Protein AF-A0A661SH54-F1 (afdb_monomer)

Radius of gyration: 28.71 Å; Cα contacts (8 Å, |Δi|>4): 233; chains: 1; bounding box: 52×43×83 Å

pLDDT: mean 82.54, std 15.34, range [27.83, 97.81]

Nearest PDB structures (foldseek):
  1bc5-assembly1_A  TM=8.019E-01  e=5.910E-02  Salmonella enterica subsp. enterica serovar Typhimurium
  4uob-assembly1_A  TM=6.346E-01  e=2.302E-02  Deinococcus radiodurans R1 = ATCC 13939 = DSM 20539
  5xly-assembly1_A  TM=6.340E-01  e=6.494E-02  Pseudomonas aeruginosa PAO1
  8a5g-assembly1_A  TM=5.871E-01  e=9.470E-02  Deinococcus radiodurans R1 = ATCC 13939 = DSM 20539

Solvent-accessible surface area (backbone atoms only — not comparable to full-atom values): 14942 Å² total; per-residue (Å²): 126,54,69,73,57,48,51,52,52,28,49,49,41,28,75,78,68,71,44,87,58,54,76,92,44,49,66,60,52,47,58,44,50,51,57,55,30,62,77,68,73,44,91,42,68,63,59,47,51,57,41,33,74,28,92,60,19,55,74,77,37,35,67,63,52,51,56,56,69,48,82,84,74,87,65,98,74,82,58,68,69,59,51,47,43,39,60,71,60,42,42,60,59,66,49,46,53,31,48,52,38,23,70,71,26,63,77,47,31,51,65,68,31,67,70,44,36,71,73,77,43,57,79,93,48,43,52,64,50,40,23,49,53,28,48,78,12,51,30,84,63,24,62,66,49,14,51,28,52,51,57,38,48,55,51,29,51,74,49,68,26,69,72,40,36,48,52,52,57,71,66,55,70,53,54,70,56,44,26,51,58,41,41,71,35,62,93,31,48,73,70,53,18,46,46,57,43,50,74,69,67,38,78,66,37,39,81,35,45,80,80,43,76,67,52,52,49,54,32,54,76,68,74,49,87,66,96,46,70,66,61,47,30,47,55,51,39,54,51,14,52,76,69,75,39,48,16,33,56,44,41,50,49,51,64,77,40,46,65,62,52,52,53,54,58,75,73,109

Sequence (268 aa):
MSDKIFYRFSTFIHDELGIKMPEAKKTILQARLQKRLRNLEISSFKEYYDYVFSSRGLKDELANMIDVVTTNKTDFFREPDHFDFLVQKILPRIIRRGRTGLISTESNYRRIAYDYVKREVNESERPEHFDRVLRDAKVRMPGKKAGWLVSNLDRIESCGGVTEANRIAFSIRGRTEKIRFMKAFDGIGDKYGRNIWMDIYDKDFYESVAVDERIKKFSKELDVSFSKYDDHEKFYLELAGKANLQGWELDRLMYHFSTEILEAINAC

Structure (mmCIF, N/CA/C/O backbone):
data_AF-A0A661SH54-F1
#
_entry.id   AF-A0A661SH54-F1
#
loop_
_atom_site.group_PDB
_atom_site.id
_atom_site.type_symbol
_atom_site.label_atom_id
_atom_site.label_alt_id
_atom_site.label_comp_id
_atom_site.label_asym_id
_atom_site.label_entity_id
_atom_site.label_seq_id
_atom_site.pdbx_PDB_ins_code
_atom_site.Cartn_x
_atom_site.Cartn_y
_atom_site.Cartn_z
_atom_site.occupancy
_atom_site.B_iso_or_equiv
_atom_site.auth_seq_id
_atom_site.auth_comp_id
_atom_site.auth_asym_id
_atom_site.auth_atom_id
_atom_site.pdbx_PDB_model_num
ATOM 1 N N . MET A 1 1 ? -6.618 15.936 53.088 1.00 86.12 1 MET A N 1
ATOM 2 C CA . MET A 1 1 ? -7.370 14.666 53.196 1.00 86.12 1 MET A CA 1
ATOM 3 C C . MET A 1 1 ? -6.836 13.866 54.380 1.00 86.12 1 MET A C 1
ATOM 5 O O . MET A 1 1 ? -5.623 13.738 54.505 1.00 86.12 1 MET A O 1
ATOM 9 N N . SER A 1 2 ? -7.705 13.368 55.263 1.00 90.69 2 SER A N 1
ATOM 10 C CA . SER A 1 2 ? -7.292 12.520 56.397 1.00 90.69 2 SER A CA 1
ATOM 11 C C . SER A 1 2 ? -6.970 11.089 55.950 1.00 90.69 2 SER A C 1
ATOM 13 O O . SER A 1 2 ? -7.454 10.654 54.905 1.00 90.69 2 SER A O 1
ATOM 15 N N . ASP A 1 3 ? -6.193 10.349 56.747 1.00 89.56 3 ASP A N 1
ATOM 16 C CA . ASP A 1 3 ? -5.816 8.949 56.461 1.00 89.56 3 ASP A CA 1
ATOM 17 C C . ASP A 1 3 ? -7.048 8.055 56.302 1.00 89.56 3 ASP A C 1
ATOM 19 O O . ASP A 1 3 ? -7.147 7.272 55.366 1.00 89.56 3 ASP A O 1
ATOM 23 N N . LYS A 1 4 ? -8.062 8.254 57.153 1.00 91.62 4 LYS A N 1
ATOM 24 C CA . LYS A 1 4 ? -9.325 7.506 57.091 1.00 91.62 4 LYS A CA 1
ATOM 25 C C . LYS A 1 4 ? -10.061 7.692 55.760 1.00 91.62 4 LYS A C 1
ATOM 27 O O . LYS A 1 4 ? -10.618 6.735 55.232 1.00 91.62 4 LYS A O 1
ATOM 32 N N . ILE A 1 5 ? -10.094 8.915 55.228 1.00 92.50 5 ILE A N 1
ATOM 33 C CA . ILE A 1 5 ? -10.745 9.198 53.939 1.00 92.50 5 ILE A CA 1
ATOM 34 C C . ILE A 1 5 ? -9.888 8.689 52.780 1.00 92.50 5 ILE A C 1
ATOM 36 O O . ILE A 1 5 ? -10.426 8.117 51.837 1.00 92.50 5 ILE A O 1
ATOM 40 N N . PHE A 1 6 ? -8.565 8.828 52.880 1.00 92.75 6 PHE A N 1
ATOM 41 C CA . PHE A 1 6 ? -7.642 8.254 51.908 1.00 92.75 6 PHE A CA 1
ATOM 42 C C . PHE A 1 6 ? -7.810 6.736 51.794 1.00 92.75 6 PHE A C 1
ATOM 44 O O . PHE A 1 6 ? -7.976 6.231 50.688 1.00 92.75 6 PHE A O 1
ATOM 51 N N . TYR A 1 7 ? -7.846 6.026 52.922 1.00 93.25 7 TYR A N 1
ATOM 52 C CA . TYR A 1 7 ? -8.022 4.578 52.951 1.00 93.25 7 TYR A CA 1
ATOM 53 C C . TYR A 1 7 ? -9.335 4.145 52.292 1.00 93.25 7 TYR A C 1
ATOM 55 O O . TYR A 1 7 ? -9.351 3.192 51.518 1.00 93.25 7 TYR A O 1
ATOM 63 N N . ARG A 1 8 ? -10.429 4.881 52.527 1.00 93.31 8 ARG A N 1
ATOM 64 C CA . ARG A 1 8 ? -11.721 4.611 51.883 1.00 93.31 8 ARG A CA 1
ATOM 65 C C . ARG A 1 8 ? -11.672 4.787 50.366 1.00 93.31 8 ARG A C 1
ATOM 67 O O . ARG A 1 8 ? -12.117 3.898 49.650 1.00 93.31 8 ARG A O 1
ATOM 74 N N . PHE A 1 9 ? -11.099 5.887 49.873 1.00 92.88 9 PHE A N 1
ATOM 75 C CA . PHE A 1 9 ? -10.905 6.070 48.431 1.00 92.88 9 PHE A CA 1
ATOM 76 C C . PHE A 1 9 ? -9.976 5.007 47.840 1.00 92.88 9 PHE A C 1
ATOM 78 O O . PHE A 1 9 ? -10.275 4.469 46.786 1.00 92.88 9 PHE A O 1
ATOM 85 N N . SER A 1 10 ? -8.869 4.689 48.515 1.00 90.44 10 SER A N 1
ATOM 86 C CA . SER A 1 10 ? -7.901 3.676 48.077 1.00 90.44 10 SER A CA 1
ATOM 87 C C . SER A 1 10 ? -8.536 2.290 47.966 1.00 90.44 10 SER A C 1
ATOM 89 O O . SER A 1 10 ? -8.353 1.625 46.951 1.00 90.44 10 SER A O 1
ATOM 91 N N . THR A 1 11 ? -9.337 1.901 48.962 1.00 90.81 11 THR A N 1
ATOM 92 C CA . THR A 1 11 ? -10.076 0.629 48.975 1.00 90.81 11 THR A CA 1
ATOM 93 C C . THR A 1 11 ? -11.073 0.581 47.826 1.00 90.81 11 THR A C 1
ATOM 95 O O . THR A 1 11 ? -11.017 -0.329 47.015 1.00 90.81 11 THR A O 1
ATOM 98 N N . PHE A 1 12 ? -11.901 1.617 47.670 1.00 90.75 12 PHE A N 1
ATOM 99 C CA . PHE A 1 12 ? -12.854 1.685 46.563 1.00 90.75 12 PHE A CA 1
ATOM 100 C C . PHE A 1 12 ? -12.171 1.623 45.185 1.00 90.75 12 PHE A C 1
ATOM 102 O O . PHE A 1 12 ? -12.571 0.855 44.322 1.00 90.75 12 PHE A O 1
ATOM 109 N N . ILE A 1 13 ? -11.110 2.410 44.978 1.00 87.06 13 ILE A N 1
ATOM 110 C CA . ILE A 1 13 ? -10.346 2.435 43.721 1.00 87.06 13 ILE A CA 1
ATOM 111 C C . ILE A 1 13 ? -9.701 1.073 43.440 1.00 87.06 13 ILE A C 1
ATOM 113 O O . ILE A 1 13 ? -9.590 0.663 42.286 1.00 87.06 13 ILE A O 1
ATOM 117 N N . HIS A 1 14 ? -9.249 0.378 44.480 1.00 84.94 14 HIS A N 1
ATOM 118 C CA . HIS A 1 14 ? -8.711 -0.963 44.343 1.00 84.94 14 HIS A CA 1
ATOM 119 C C . HIS A 1 14 ? -9.801 -1.968 43.962 1.00 84.94 14 HIS A C 1
ATOM 121 O O . HIS A 1 14 ? -9.597 -2.742 43.033 1.00 84.94 14 HIS A O 1
ATOM 127 N N . ASP A 1 15 ? -10.941 -1.935 44.644 1.00 81.00 15 ASP A N 1
ATOM 128 C CA . ASP A 1 15 ? -12.004 -2.924 44.472 1.00 81.00 15 ASP A CA 1
ATOM 129 C C . ASP A 1 15 ? -12.737 -2.752 43.134 1.00 81.00 15 ASP A C 1
ATOM 131 O O . ASP A 1 15 ? -13.023 -3.743 42.469 1.00 81.00 15 ASP A O 1
ATOM 135 N N . GLU A 1 16 ? -12.962 -1.512 42.691 1.00 80.25 16 GLU A N 1
ATOM 136 C CA . GLU A 1 16 ? -13.658 -1.234 41.427 1.00 80.25 16 GLU A CA 1
ATOM 137 C C . GLU A 1 16 ? -12.734 -1.170 40.206 1.00 80.25 16 GLU A C 1
ATOM 139 O O . GLU A 1 16 ? -13.150 -1.516 39.104 1.00 80.25 16 GLU A O 1
ATOM 144 N N . LEU A 1 17 ? -11.489 -0.696 40.358 1.00 77.81 17 LEU A N 1
ATOM 145 C CA . LEU A 1 17 ? -10.588 -0.438 39.218 1.00 77.81 17 LEU A CA 1
ATOM 146 C C . LEU A 1 17 ? -9.316 -1.298 39.230 1.00 77.81 17 LEU A C 1
ATOM 148 O O . LEU A 1 17 ? -8.501 -1.197 38.314 1.00 77.81 17 LEU A O 1
ATOM 152 N N . GLY A 1 18 ? -9.070 -2.088 40.279 1.00 75.81 18 GLY A N 1
ATOM 153 C CA . GLY A 1 18 ? -7.835 -2.867 40.437 1.00 75.81 18 GLY A CA 1
ATOM 154 C C . GLY A 1 18 ? -6.577 -2.021 40.687 1.00 75.81 18 GLY A C 1
ATOM 155 O O . GLY A 1 18 ? -5.454 -2.536 40.663 1.00 75.81 18 GLY A O 1
ATOM 156 N N . ILE A 1 19 ? -6.713 -0.709 40.922 1.00 79.62 19 ILE A N 1
ATOM 157 C CA . ILE A 1 19 ? -5.567 0.204 41.027 1.00 79.62 19 ILE A CA 1
ATOM 158 C C . ILE A 1 19 ? -5.079 0.286 42.476 1.00 79.62 19 ILE A C 1
ATOM 160 O O . ILE A 1 19 ? -5.746 0.817 43.361 1.00 79.62 19 ILE A O 1
ATOM 164 N N . LYS A 1 20 ? -3.831 -0.133 42.715 1.00 81.94 20 LYS A N 1
ATOM 165 C CA . LYS A 1 20 ? -3.181 0.032 44.024 1.00 81.94 20 LYS A CA 1
ATOM 166 C C . LYS A 1 20 ? -2.818 1.498 44.299 1.00 81.94 20 LYS A C 1
ATOM 168 O O . LYS A 1 20 ? -1.968 2.093 43.612 1.00 81.94 20 LYS A O 1
ATOM 173 N N . MET A 1 21 ? -3.400 2.044 45.368 1.00 83.12 21 MET A N 1
ATOM 174 C CA . MET A 1 21 ? -3.133 3.382 45.908 1.00 83.12 21 MET A CA 1
ATOM 175 C C . MET A 1 21 ? -2.430 3.289 47.280 1.00 83.12 21 MET A C 1
ATOM 177 O O . MET A 1 21 ? -3.077 3.451 48.315 1.00 83.12 21 MET A O 1
ATOM 181 N N . PRO A 1 22 ? -1.109 3.009 47.321 1.00 84.75 22 PRO A N 1
ATOM 182 C CA . PRO A 1 22 ? -0.339 3.031 48.567 1.00 84.75 22 PRO A CA 1
ATOM 183 C C . PRO A 1 22 ? -0.237 4.458 49.128 1.00 84.75 22 PRO A C 1
ATOM 185 O O . PRO A 1 22 ? -0.365 5.420 48.373 1.00 84.75 22 PRO A O 1
ATOM 188 N N . GLU A 1 23 ? 0.073 4.609 50.420 1.00 82.31 23 GLU A N 1
ATOM 189 C CA . GLU A 1 23 ? 0.184 5.913 51.113 1.00 82.31 23 GLU A CA 1
ATOM 190 C C . GLU A 1 23 ? 1.072 6.936 50.387 1.00 82.31 23 GLU A C 1
ATOM 192 O O . GLU A 1 23 ? 0.750 8.120 50.326 1.00 82.31 23 GLU A O 1
ATOM 197 N N . ALA A 1 24 ? 2.142 6.487 49.721 1.00 81.62 24 ALA A N 1
ATOM 198 C CA . ALA A 1 24 ? 2.997 7.353 48.904 1.00 81.62 24 ALA A CA 1
ATOM 199 C C . ALA A 1 24 ? 2.236 8.099 47.781 1.00 81.62 24 ALA A C 1
ATOM 201 O O . ALA A 1 24 ? 2.684 9.146 47.315 1.00 81.62 24 ALA A O 1
ATOM 202 N N . LYS A 1 25 ? 1.070 7.593 47.348 1.00 80.31 25 LYS A N 1
ATOM 203 C CA . LYS A 1 25 ? 0.188 8.221 46.351 1.00 80.31 25 LYS A CA 1
ATOM 204 C C . LYS A 1 25 ? -0.923 9.088 46.964 1.00 80.31 25 LYS A C 1
ATOM 206 O O . LYS A 1 25 ? -1.740 9.649 46.231 1.00 80.31 25 LYS A O 1
ATOM 211 N N . LYS A 1 26 ? -0.964 9.263 48.285 1.00 86.50 26 LYS A N 1
ATOM 212 C CA . LYS A 1 26 ? -1.981 10.081 48.959 1.00 86.50 26 LYS A CA 1
ATOM 213 C C . LYS A 1 26 ? -1.984 11.532 48.484 1.00 86.50 26 LYS A C 1
ATOM 215 O O . LYS A 1 26 ? -3.045 12.083 48.192 1.00 86.50 26 LYS A O 1
ATOM 220 N N . THR A 1 27 ? -0.806 12.136 48.339 1.00 83.75 27 THR A N 1
ATOM 221 C CA . THR A 1 27 ? -0.663 13.532 47.898 1.00 83.75 27 THR A CA 1
ATOM 222 C C . THR A 1 27 ? -1.172 13.743 46.469 1.00 83.75 27 THR A C 1
ATOM 224 O O . THR A 1 27 ? -1.874 14.718 46.205 1.00 83.75 27 THR A O 1
ATOM 227 N N . ILE A 1 28 ? -0.883 12.812 45.550 1.00 82.88 28 ILE A N 1
ATOM 228 C CA . ILE A 1 28 ? -1.345 12.906 44.155 1.00 82.88 28 ILE A CA 1
ATOM 229 C C . ILE A 1 28 ? -2.857 12.681 44.040 1.00 82.88 28 ILE A C 1
ATOM 231 O O . ILE A 1 28 ? -3.525 13.419 43.316 1.00 82.88 28 ILE A O 1
ATOM 235 N N . LEU A 1 29 ? -3.414 11.730 44.796 1.00 86.62 29 LEU A N 1
ATOM 236 C CA . LEU A 1 29 ? -4.860 11.521 44.862 1.00 86.62 29 LEU A CA 1
ATOM 237 C C . LEU A 1 29 ? -5.568 12.766 45.413 1.00 86.62 29 LEU A C 1
ATOM 239 O O . LEU A 1 29 ? -6.547 13.233 44.833 1.00 86.62 29 LEU A O 1
ATOM 243 N N . GLN A 1 30 ? -5.024 13.357 46.482 1.00 89.94 30 GLN A N 1
ATOM 244 C CA . GLN A 1 30 ? -5.543 14.595 47.055 1.00 89.94 30 GLN A CA 1
ATOM 245 C C . GLN A 1 30 ? -5.581 15.726 46.021 1.00 89.94 30 GLN A C 1
ATOM 247 O O . GLN A 1 30 ? -6.606 16.388 45.879 1.00 89.94 30 GLN A O 1
ATOM 252 N N . ALA A 1 31 ? -4.485 15.940 45.289 1.00 86.38 31 ALA A N 1
ATOM 253 C CA . ALA A 1 31 ? -4.391 17.001 44.290 1.00 86.38 31 ALA A CA 1
ATOM 254 C C . ALA A 1 31 ? -5.419 16.833 43.156 1.00 86.38 31 ALA A C 1
ATOM 256 O O . ALA A 1 31 ? -6.047 17.810 42.743 1.00 86.38 31 ALA A O 1
ATOM 257 N N . ARG A 1 32 ? -5.628 15.595 42.690 1.00 87.25 32 ARG A N 1
ATOM 258 C CA . ARG A 1 32 ? -6.595 15.257 41.632 1.00 87.25 32 ARG A CA 1
ATOM 259 C C . ARG A 1 32 ? -8.032 15.519 42.068 1.00 87.25 32 ARG A C 1
ATOM 261 O O . ARG A 1 32 ? -8.767 16.231 41.385 1.00 87.25 32 ARG A O 1
ATOM 268 N N . LEU A 1 33 ? -8.403 15.022 43.246 1.00 91.00 33 LEU A N 1
ATOM 269 C CA . LEU A 1 33 ? -9.749 15.203 43.784 1.00 91.00 33 LEU A CA 1
ATOM 270 C C . LEU A 1 33 ? -10.035 16.665 44.146 1.00 91.00 33 LEU A C 1
ATOM 272 O O . LEU A 1 33 ? -11.148 17.134 43.934 1.00 91.00 33 LEU A O 1
ATOM 276 N N . GLN A 1 34 ? -9.037 17.433 44.599 1.00 91.75 34 GLN A N 1
ATOM 277 C CA . GLN A 1 34 ? -9.216 18.848 44.952 1.00 91.75 34 GLN A CA 1
ATOM 278 C C . GLN A 1 34 ? -9.800 19.683 43.797 1.00 91.75 34 GLN A C 1
ATOM 280 O O . GLN A 1 34 ? -10.526 20.647 44.042 1.00 91.75 34 GLN A O 1
ATOM 285 N N . LYS A 1 35 ? -9.506 19.328 42.538 1.00 85.50 35 LYS A N 1
ATOM 286 C CA . LYS A 1 35 ? -10.091 19.999 41.368 1.00 85.50 35 LYS A CA 1
ATOM 287 C C . LYS A 1 35 ? -11.601 19.753 41.270 1.00 85.50 35 LYS A C 1
ATOM 289 O O . LYS A 1 35 ? -12.331 20.686 40.957 1.00 85.50 35 LYS A O 1
ATOM 294 N N . ARG A 1 36 ? -12.064 18.542 41.593 1.00 92.75 36 ARG A N 1
ATOM 295 C CA . ARG A 1 36 ? -13.494 18.194 41.635 1.00 92.75 36 ARG A CA 1
ATOM 296 C C . ARG A 1 36 ? -14.217 18.912 42.768 1.00 92.75 36 ARG A C 1
ATOM 298 O O . ARG A 1 36 ? -15.254 19.514 42.524 1.00 92.75 36 ARG A O 1
ATOM 305 N N . LEU A 1 37 ? -13.613 18.952 43.959 1.00 94.19 37 LEU A N 1
ATOM 306 C CA . LEU A 1 37 ? -14.158 19.683 45.110 1.00 94.19 37 LEU A CA 1
ATOM 307 C C . LEU A 1 37 ? -14.438 21.153 44.771 1.00 94.19 37 LEU A C 1
ATOM 309 O O . LEU A 1 37 ? -15.513 21.650 45.079 1.00 94.19 37 LEU A O 1
ATOM 313 N N . ARG A 1 38 ? -13.506 21.832 44.086 1.00 91.69 38 ARG A N 1
ATOM 314 C CA . ARG A 1 38 ? -13.713 23.224 43.649 1.00 91.69 38 ARG A CA 1
ATOM 315 C C . ARG A 1 38 ? -14.853 23.370 42.644 1.00 91.69 38 ARG A C 1
ATOM 317 O O . ARG A 1 38 ? -15.621 24.311 42.762 1.00 91.69 38 ARG A O 1
ATOM 324 N N . ASN A 1 39 ? -14.962 22.455 41.681 1.00 90.62 39 ASN A N 1
ATOM 325 C CA . ASN A 1 39 ? -16.013 22.506 40.659 1.00 90.62 39 ASN A CA 1
ATOM 326 C C . ASN A 1 39 ? -17.418 22.285 41.236 1.00 90.62 39 ASN A C 1
ATOM 328 O O . ASN A 1 39 ? -18.389 22.758 40.660 1.00 90.62 39 ASN A O 1
ATOM 332 N N . LEU A 1 40 ? -17.516 21.545 42.341 1.00 91.19 40 LEU A N 1
ATOM 333 C CA . LEU A 1 40 ? -18.771 21.240 43.029 1.00 91.19 40 LEU A CA 1
ATOM 334 C C . LEU A 1 40 ? -19.026 22.147 44.239 1.00 91.19 40 LEU A C 1
ATOM 336 O O . LEU A 1 40 ? -19.987 21.919 44.966 1.00 91.19 40 LEU A O 1
ATOM 340 N N . GLU A 1 41 ? -18.140 23.117 44.488 1.00 94.25 41 GLU A N 1
ATOM 341 C CA . GLU A 1 41 ? -18.177 24.002 45.661 1.00 94.25 41 GLU A CA 1
ATOM 342 C C . GLU A 1 41 ? -18.197 23.244 47.008 1.00 94.25 41 GLU A C 1
ATOM 344 O O . GLU A 1 41 ? -18.717 23.719 48.015 1.00 94.25 41 GLU A O 1
ATOM 349 N N . ILE A 1 42 ? -17.583 22.056 47.049 1.00 94.81 42 ILE A N 1
ATOM 350 C CA . ILE A 1 42 ? -17.494 21.209 48.243 1.00 94.81 42 ILE A CA 1
ATOM 351 C C . ILE A 1 42 ? -16.232 21.548 49.039 1.00 94.81 42 ILE A C 1
ATOM 353 O O . ILE A 1 42 ? -15.116 21.578 48.512 1.00 94.81 42 ILE A O 1
ATOM 357 N N . SER A 1 43 ? -16.404 21.749 50.345 1.00 90.12 43 SER A N 1
ATOM 358 C CA . SER A 1 43 ? -15.367 22.308 51.215 1.00 90.12 43 SER A CA 1
ATOM 359 C C . SER A 1 43 ? -14.445 21.263 51.857 1.00 90.12 43 SER A C 1
ATOM 361 O O . SER A 1 43 ? -13.327 21.589 52.265 1.00 90.12 43 SER A O 1
ATOM 363 N N . SER A 1 44 ? -14.857 19.989 51.903 1.00 93.75 44 SER A N 1
ATOM 364 C CA . SER A 1 44 ? -14.062 18.918 52.511 1.00 93.75 44 SER A CA 1
ATOM 365 C C . SER A 1 44 ? -14.042 17.613 51.705 1.00 93.75 44 SER A C 1
ATOM 367 O O . SER A 1 44 ? -15.003 17.215 51.054 1.00 93.75 44 SER A O 1
ATOM 369 N N . PHE A 1 45 ? -12.928 16.875 51.792 1.00 92.75 45 PHE A N 1
ATOM 370 C CA . PHE A 1 45 ? -12.798 15.549 51.162 1.00 92.75 45 PHE A CA 1
ATOM 371 C C . PHE A 1 45 ? -13.775 14.518 51.731 1.00 92.75 45 PHE A C 1
ATOM 373 O O . PHE A 1 45 ? -14.098 13.544 51.057 1.00 92.75 45 PHE A O 1
ATOM 380 N N . LYS A 1 46 ? -14.218 14.718 52.977 1.00 94.25 46 LYS A N 1
ATOM 381 C CA . LYS A 1 46 ? -15.232 13.873 53.597 1.00 94.25 46 LYS A CA 1
ATOM 382 C C . LYS A 1 46 ? -16.597 14.123 52.954 1.00 94.25 46 LYS A C 1
ATOM 384 O O . LYS A 1 46 ? -17.224 13.159 52.540 1.00 94.25 46 LYS A O 1
ATOM 389 N N . GLU A 1 47 ? -17.019 15.382 52.833 1.00 94.06 47 GLU A N 1
ATOM 390 C CA . GLU A 1 47 ? -18.260 15.740 52.125 1.00 94.06 47 GLU A CA 1
ATOM 391 C C . GLU A 1 47 ? -18.243 15.241 50.685 1.00 94.06 47 GLU A C 1
ATOM 393 O O . GLU A 1 47 ? -19.233 14.695 50.214 1.00 94.06 47 GLU A O 1
ATOM 398 N N . TYR A 1 48 ? -17.102 15.364 50.006 1.00 95.62 48 TYR A N 1
ATOM 399 C CA . TYR A 1 48 ? -16.962 14.865 48.645 1.00 95.62 48 TYR A CA 1
ATOM 400 C C . TYR A 1 48 ? -17.107 13.340 48.571 1.00 95.62 48 TYR A C 1
ATOM 402 O O . TYR A 1 48 ? -17.820 12.845 47.707 1.00 95.62 48 TYR A O 1
ATOM 410 N N . TYR A 1 49 ? -16.490 12.593 49.494 1.00 94.44 49 TYR A N 1
ATOM 411 C CA . TYR A 1 49 ? -16.681 11.142 49.585 1.00 94.44 49 TYR A CA 1
ATOM 412 C C . TYR A 1 49 ? -18.160 10.792 49.804 1.00 94.44 49 TYR A C 1
ATOM 414 O O . TYR A 1 49 ? -18.729 10.000 49.059 1.00 94.44 49 TYR A O 1
ATOM 422 N N . ASP A 1 50 ? -18.795 11.414 50.798 1.00 93.56 50 ASP A N 1
ATOM 423 C CA . ASP A 1 50 ? -20.191 11.142 51.145 1.00 93.56 50 ASP A CA 1
ATOM 424 C C . ASP A 1 50 ? -21.139 11.501 49.977 1.00 93.56 50 ASP A C 1
ATOM 426 O O . ASP A 1 50 ? -22.105 10.783 49.719 1.00 93.56 50 ASP A O 1
ATOM 430 N N . TYR A 1 51 ? -20.834 12.562 49.220 1.00 94.44 51 TYR A N 1
ATOM 431 C CA . TYR A 1 51 ? -21.566 12.940 48.012 1.00 94.44 51 TYR A CA 1
ATOM 432 C C . TYR A 1 51 ? -21.394 11.918 46.887 1.00 94.44 51 TYR A C 1
ATOM 434 O O . TYR A 1 51 ? -22.401 11.406 46.402 1.00 94.44 51 TYR A O 1
ATOM 442 N N . VAL A 1 52 ? -20.155 11.593 46.497 1.00 93.38 52 VAL A N 1
ATOM 443 C CA . VAL A 1 52 ? -19.852 10.672 45.384 1.00 93.38 52 VAL A CA 1
ATOM 444 C C . VAL A 1 52 ? -20.509 9.309 45.590 1.00 93.38 52 VAL A C 1
ATOM 446 O O . VAL A 1 52 ? -21.024 8.730 44.639 1.00 93.38 52 VAL A O 1
ATOM 449 N N . PHE A 1 53 ? -20.555 8.826 46.832 1.00 92.00 53 PHE A N 1
ATOM 450 C CA . PHE A 1 53 ? -21.157 7.536 47.178 1.00 92.00 53 PHE A CA 1
ATOM 451 C C . PHE A 1 53 ? -22.625 7.620 47.623 1.00 92.00 53 PHE A C 1
ATOM 453 O O . PHE A 1 53 ? -23.194 6.626 48.072 1.00 92.00 53 PHE A O 1
ATOM 460 N N . SER A 1 54 ? -23.270 8.780 47.481 1.00 93.12 54 SER A N 1
ATOM 461 C CA . SER A 1 54 ? -24.720 8.912 47.642 1.00 93.12 54 SER A CA 1
ATOM 462 C C . SER A 1 54 ? -25.463 8.412 46.399 1.00 93.12 54 SER A C 1
ATOM 464 O O . SER A 1 54 ? -24.917 8.379 45.298 1.00 93.12 54 SER A O 1
ATOM 466 N N . SER A 1 55 ? -26.760 8.115 46.528 1.00 88.75 55 SER A N 1
ATOM 467 C CA . SER A 1 55 ? -27.607 7.690 45.397 1.00 88.75 55 SER A CA 1
ATOM 468 C C . SER A 1 55 ? -27.607 8.670 44.216 1.00 88.75 55 SER A C 1
ATOM 470 O O . SER A 1 55 ? -27.862 8.264 43.083 1.00 88.75 55 SER A O 1
ATOM 472 N N . ARG A 1 56 ? -27.335 9.955 44.480 1.00 88.81 56 ARG A N 1
ATOM 473 C CA . ARG A 1 56 ? -27.201 10.998 43.460 1.00 88.81 56 ARG A CA 1
ATOM 474 C C . ARG A 1 56 ? -25.782 11.057 42.892 1.00 88.81 56 ARG A C 1
ATOM 476 O O . ARG A 1 56 ? -25.621 11.028 41.680 1.00 88.81 56 ARG A O 1
ATOM 483 N N . GLY A 1 57 ? -24.756 11.086 43.743 1.00 89.81 57 GLY A N 1
ATOM 484 C CA . GLY A 1 57 ? -23.363 11.167 43.285 1.00 89.81 57 GLY A CA 1
ATOM 485 C C . GLY A 1 57 ? -22.891 9.934 42.518 1.00 89.81 57 GLY A C 1
ATOM 486 O O . GLY A 1 57 ? -22.088 10.078 41.600 1.00 89.81 57 GLY A O 1
ATOM 487 N N . LEU A 1 58 ? -23.459 8.754 42.796 1.00 87.56 58 LEU A N 1
ATOM 488 C CA . LEU A 1 58 ? -23.191 7.547 42.009 1.00 87.56 58 LEU A CA 1
ATOM 489 C C . LEU A 1 58 ? -23.579 7.719 40.533 1.00 87.56 58 LEU A C 1
ATOM 491 O O . LEU A 1 58 ? -22.931 7.142 39.666 1.00 87.56 58 LEU A O 1
ATOM 495 N N . LYS A 1 59 ? -24.613 8.521 40.245 1.00 83.44 59 LYS A N 1
ATOM 496 C CA . LYS A 1 59 ? -25.057 8.828 38.877 1.00 83.44 59 LYS A CA 1
ATOM 497 C C . LYS A 1 59 ? -24.318 10.026 38.288 1.00 83.44 59 LYS A C 1
ATOM 499 O O . LYS A 1 59 ? -23.918 9.982 37.131 1.00 83.44 59 LYS A O 1
ATOM 504 N N . ASP A 1 60 ? -24.146 11.075 39.088 1.00 88.88 60 ASP A N 1
ATOM 505 C CA . ASP A 1 60 ? -23.744 12.389 38.582 1.00 88.88 60 ASP A CA 1
ATOM 506 C C . ASP A 1 60 ? -22.220 12.620 38.627 1.00 88.88 60 ASP A C 1
ATOM 508 O O . ASP A 1 60 ? -21.693 13.382 37.817 1.00 88.88 60 ASP A O 1
ATOM 512 N N . GLU A 1 61 ? -21.494 11.988 39.560 1.00 92.25 61 GLU A N 1
ATOM 513 C CA . GLU A 1 61 ? -20.094 12.342 39.855 1.00 92.25 61 GLU A CA 1
ATOM 514 C C . GLU A 1 61 ? -19.115 11.166 39.877 1.00 92.25 61 GLU A C 1
ATOM 516 O O . GLU A 1 61 ? -17.919 11.372 39.661 1.00 92.25 61 GLU A O 1
ATOM 521 N N . LEU A 1 62 ? -19.578 9.932 40.085 1.00 88.75 62 LEU A N 1
ATOM 522 C CA . LEU A 1 62 ? -18.693 8.770 40.190 1.00 88.75 62 LEU A CA 1
ATOM 523 C C . LEU A 1 62 ? -17.765 8.620 38.973 1.00 88.75 62 LEU A C 1
ATOM 525 O O . LEU A 1 62 ? -16.561 8.437 39.143 1.00 88.75 62 LEU A O 1
ATOM 529 N N . ALA A 1 63 ? -18.297 8.775 37.759 1.00 82.62 63 ALA A N 1
ATOM 530 C CA . ALA A 1 63 ? -17.510 8.705 36.528 1.00 82.62 63 ALA A CA 1
ATOM 531 C C . ALA A 1 63 ? -16.418 9.789 36.467 1.00 82.62 63 ALA A C 1
ATOM 533 O O . ALA A 1 63 ? -15.276 9.505 36.112 1.00 82.62 63 ALA A O 1
ATOM 534 N N . ASN A 1 64 ? -16.734 11.017 36.890 1.00 85.12 64 ASN A N 1
ATOM 535 C CA . ASN A 1 64 ? -15.768 12.116 36.935 1.00 85.12 64 ASN A CA 1
ATOM 536 C C . ASN A 1 64 ? -14.672 11.873 37.976 1.00 85.12 64 ASN A C 1
ATOM 538 O O . ASN A 1 64 ? -13.521 12.256 37.770 1.00 85.12 64 ASN A O 1
ATOM 542 N N . MET A 1 65 ? -15.032 11.261 39.109 1.00 90.31 65 MET A N 1
ATOM 543 C CA . MET A 1 65 ? -14.083 10.864 40.141 1.00 90.31 65 MET A CA 1
ATOM 544 C C . MET A 1 65 ? -13.127 9.797 39.603 1.00 90.31 65 MET A C 1
ATOM 546 O O . MET A 1 65 ? -11.918 9.966 39.737 1.00 90.31 65 MET A O 1
ATOM 550 N N . ILE A 1 66 ? -13.655 8.762 38.940 1.00 84.00 66 ILE A N 1
ATOM 551 C CA . ILE A 1 66 ? -12.873 7.692 38.304 1.00 84.00 66 ILE A CA 1
ATOM 552 C C . ILE A 1 66 ? -11.883 8.274 37.286 1.00 84.00 66 ILE A C 1
ATOM 554 O O . ILE A 1 66 ? -10.685 8.004 37.384 1.00 84.00 66 ILE A O 1
ATOM 558 N N . ASP A 1 67 ? -12.344 9.143 36.385 1.00 80.25 67 ASP A N 1
ATOM 559 C CA . ASP A 1 67 ? -11.498 9.756 35.355 1.00 80.25 67 ASP A CA 1
ATOM 560 C C . ASP A 1 67 ? -10.293 10.497 35.962 1.00 80.25 67 ASP A C 1
ATOM 562 O O . ASP A 1 67 ? -9.141 10.241 35.604 1.00 80.25 67 ASP A O 1
ATOM 566 N N . VAL A 1 68 ? -10.516 11.336 36.984 1.00 83.81 68 VAL A N 1
ATOM 567 C CA . VAL A 1 68 ? -9.411 12.093 37.597 1.00 83.81 68 VAL A CA 1
ATOM 568 C C . VAL A 1 68 ? -8.456 11.232 38.423 1.00 83.81 68 VAL A C 1
ATOM 570 O O . VAL A 1 68 ? -7.306 11.636 38.616 1.00 83.81 68 VAL A O 1
ATOM 573 N N . VAL A 1 69 ? -8.889 10.079 38.951 1.00 82.94 69 VAL A N 1
ATOM 574 C CA . VAL A 1 69 ? -8.015 9.182 39.731 1.00 82.94 69 VAL A CA 1
ATOM 575 C C . VAL A 1 69 ? -7.253 8.197 38.852 1.00 82.94 69 VAL A C 1
ATOM 577 O O . VAL A 1 69 ? -6.143 7.801 39.227 1.00 82.94 69 VAL A O 1
ATOM 580 N N . THR A 1 70 ? -7.769 7.868 37.667 1.00 71.75 70 THR A N 1
ATOM 581 C CA . THR A 1 70 ? -7.014 7.134 36.651 1.00 71.75 70 THR A CA 1
ATOM 582 C C . THR A 1 70 ? -5.870 7.998 36.125 1.00 71.75 70 THR A C 1
ATOM 584 O O . THR A 1 70 ? -5.999 9.192 35.865 1.00 71.75 70 THR A O 1
ATOM 587 N N . THR A 1 71 ? -4.662 7.437 36.078 1.00 53.72 71 THR A N 1
ATOM 588 C CA . THR A 1 71 ? -3.502 8.182 35.578 1.00 53.72 71 THR A CA 1
ATOM 589 C C . THR A 1 71 ? -3.510 8.119 34.057 1.00 53.72 71 THR A C 1
ATOM 591 O O . THR A 1 71 ? -2.861 7.246 33.493 1.00 53.72 71 THR A O 1
ATOM 594 N N . ASN A 1 72 ? -4.198 9.056 33.402 1.00 41.22 72 ASN A N 1
ATOM 595 C CA . ASN A 1 72 ? -4.038 9.296 31.967 1.00 41.22 72 ASN A CA 1
ATOM 596 C C . ASN A 1 72 ? -2.657 9.926 31.728 1.00 41.22 72 ASN A C 1
ATOM 598 O O . ASN A 1 72 ? -2.505 11.143 31.647 1.00 41.22 72 ASN A O 1
ATOM 602 N N . LYS A 1 73 ? -1.609 9.094 31.705 1.00 31.38 73 LYS A N 1
ATOM 603 C CA . LYS A 1 73 ? -0.274 9.497 31.253 1.00 31.38 73 LYS A CA 1
ATOM 604 C C . LYS A 1 73 ? -0.211 9.273 29.745 1.00 31.38 73 LYS A C 1
ATOM 606 O O . LYS A 1 73 ? 0.351 8.284 29.293 1.00 31.38 73 LYS A O 1
ATOM 611 N N . THR A 1 74 ? -0.781 10.184 28.967 1.00 39.97 74 THR A N 1
ATOM 612 C CA . THR A 1 74 ? -0.433 10.315 27.548 1.00 39.97 74 THR A CA 1
ATOM 613 C C . THR A 1 74 ? 0.832 11.159 27.450 1.00 39.97 74 THR A C 1
ATOM 615 O O . THR A 1 74 ? 0.772 12.346 27.144 1.00 39.97 74 THR A O 1
ATOM 618 N N . ASP A 1 75 ? 1.979 10.553 27.759 1.00 29.39 75 ASP A N 1
ATOM 619 C CA . ASP A 1 75 ? 3.272 11.093 27.342 1.00 29.39 75 ASP A CA 1
ATOM 620 C C . ASP A 1 75 ? 3.724 10.293 26.127 1.00 29.39 75 ASP A C 1
ATOM 622 O O . ASP A 1 75 ? 3.994 9.097 26.227 1.00 29.39 75 ASP A O 1
ATOM 626 N N . PHE A 1 76 ? 3.803 10.967 24.984 1.00 31.88 76 PHE A N 1
ATOM 627 C CA . PHE A 1 76 ? 4.084 10.369 23.680 1.00 31.88 76 PHE A CA 1
ATOM 628 C C . PHE A 1 76 ? 5.503 9.780 23.549 1.00 31.88 76 PHE A C 1
ATOM 630 O O . PHE A 1 76 ? 5.796 9.148 22.543 1.00 31.88 76 PHE A O 1
ATOM 637 N N . PHE A 1 77 ? 6.385 9.943 24.544 1.00 32.69 77 PHE A N 1
ATOM 638 C CA . PHE A 1 77 ? 7.758 9.430 24.510 1.00 32.69 77 PHE A CA 1
ATOM 639 C C . PHE A 1 77 ? 8.288 9.146 25.918 1.00 32.69 77 PHE A C 1
ATOM 641 O O . PHE A 1 77 ? 8.590 10.063 26.683 1.00 32.69 77 PHE A O 1
ATOM 648 N N . ARG A 1 78 ? 8.451 7.867 26.265 1.00 27.83 78 ARG A N 1
ATOM 649 C CA . ARG A 1 78 ? 9.196 7.432 27.453 1.00 27.83 78 ARG A CA 1
ATOM 650 C C . ARG A 1 78 ? 10.397 6.627 26.950 1.00 27.83 78 ARG A C 1
ATOM 652 O O . ARG A 1 78 ? 10.191 5.609 26.307 1.00 27.83 78 ARG A O 1
ATOM 659 N N . GLU A 1 79 ? 11.603 7.136 27.227 1.00 31.25 79 GLU A N 1
ATOM 660 C CA . GLU A 1 79 ? 12.934 6.713 26.724 1.00 31.25 79 GLU A CA 1
ATOM 661 C C . GLU A 1 79 ? 13.310 7.266 25.325 1.00 31.25 79 GLU A C 1
ATOM 663 O O . GLU A 1 79 ? 13.188 6.564 24.318 1.00 31.25 79 GLU A O 1
ATOM 668 N N . PRO A 1 80 ? 13.815 8.521 25.247 1.00 39.09 80 PRO A N 1
ATOM 669 C CA . PRO A 1 80 ? 14.296 9.122 23.998 1.00 39.09 80 PRO A CA 1
ATOM 670 C C . PRO A 1 80 ? 15.370 8.269 23.323 1.00 39.09 80 PRO A C 1
ATOM 672 O O . PRO A 1 80 ? 15.361 8.143 22.108 1.00 39.09 80 PRO A O 1
ATOM 675 N N . ASP A 1 81 ? 16.219 7.592 24.099 1.00 34.59 81 ASP A N 1
ATOM 676 C CA . ASP A 1 81 ? 17.328 6.792 23.569 1.00 34.59 81 ASP A CA 1
ATOM 677 C C . ASP A 1 81 ? 16.856 5.527 22.833 1.00 34.59 81 ASP A C 1
ATOM 679 O O . ASP A 1 81 ? 17.482 5.091 21.865 1.00 34.59 81 ASP A O 1
ATOM 683 N N . HIS A 1 82 ? 15.718 4.948 23.232 1.00 35.00 82 HIS A N 1
ATOM 684 C CA . HIS A 1 82 ? 15.100 3.837 22.509 1.00 35.00 82 HIS A CA 1
ATOM 685 C C . HIS A 1 82 ? 14.341 4.315 21.275 1.00 35.00 82 HIS A C 1
ATOM 687 O O . HIS A 1 82 ? 14.364 3.614 20.263 1.00 35.00 82 HIS A O 1
ATOM 693 N N . PHE A 1 83 ? 13.733 5.506 21.316 1.00 36.81 83 PHE A N 1
ATOM 694 C CA . PHE A 1 83 ? 13.120 6.119 20.138 1.00 36.81 83 PHE A CA 1
ATOM 695 C C . PHE A 1 83 ? 14.177 6.571 19.124 1.00 36.81 83 PHE A C 1
ATOM 697 O O . PHE A 1 83 ? 14.014 6.319 17.938 1.00 36.81 83 PHE A O 1
ATOM 704 N N . ASP A 1 84 ? 15.309 7.113 19.566 1.00 43.09 84 ASP A N 1
ATOM 705 C CA . ASP A 1 84 ? 16.457 7.444 18.723 1.00 43.09 84 ASP A CA 1
ATOM 706 C C . ASP A 1 84 ? 17.141 6.186 18.186 1.00 43.09 84 ASP A C 1
ATOM 708 O O . ASP A 1 84 ? 17.474 6.123 17.005 1.00 43.09 84 ASP A O 1
ATOM 712 N N . PHE A 1 85 ? 17.276 5.117 18.973 1.00 45.12 85 PHE A N 1
ATOM 713 C CA . PHE A 1 85 ? 17.719 3.827 18.439 1.00 45.12 85 PHE A CA 1
ATOM 714 C C . PHE A 1 85 ? 16.721 3.275 17.406 1.00 45.12 85 PHE A C 1
ATOM 716 O O . PHE A 1 85 ? 17.115 2.816 16.326 1.00 45.12 85 PHE A O 1
ATOM 723 N N . LEU A 1 86 ? 15.417 3.372 17.680 1.00 36.97 86 LEU A N 1
ATOM 724 C CA . LEU A 1 86 ? 14.374 2.949 16.756 1.00 36.97 86 LEU A CA 1
ATOM 725 C C . LEU A 1 86 ? 14.354 3.795 15.482 1.00 36.97 86 LEU A C 1
ATOM 727 O O . LEU A 1 86 ? 14.289 3.215 14.413 1.00 36.97 86 LEU A O 1
ATOM 731 N N . VAL A 1 87 ? 14.483 5.118 15.547 1.00 46.28 87 VAL A N 1
ATOM 732 C CA . VAL A 1 87 ? 14.410 6.055 14.410 1.00 46.28 87 VAL A CA 1
ATOM 733 C C . VAL A 1 87 ? 15.726 6.155 13.644 1.00 46.28 87 VAL A C 1
ATOM 735 O O . VAL A 1 87 ? 15.713 6.227 12.418 1.00 46.28 87 VAL A O 1
ATOM 738 N N . GLN A 1 88 ? 16.868 6.112 14.326 1.00 46.97 88 GLN A N 1
ATOM 739 C CA . GLN A 1 88 ? 18.181 6.317 13.710 1.00 46.97 88 GLN A CA 1
ATOM 740 C C . GLN A 1 88 ? 18.876 5.001 13.323 1.00 46.97 88 GLN A C 1
ATOM 742 O O . GLN A 1 88 ? 19.693 4.992 12.400 1.00 46.97 88 GLN A O 1
ATOM 747 N N . LYS A 1 89 ? 18.576 3.868 13.983 1.00 44.78 89 LYS A N 1
ATOM 748 C CA . LYS A 1 89 ? 19.247 2.572 13.721 1.00 44.78 89 LYS A CA 1
ATOM 749 C C . LYS A 1 89 ? 18.313 1.487 13.178 1.00 44.78 89 LYS A C 1
ATOM 751 O O . LYS A 1 89 ? 18.730 0.731 12.294 1.00 44.78 89 LYS A O 1
ATOM 756 N N . ILE A 1 90 ? 17.078 1.383 13.679 1.00 43.41 90 ILE A N 1
ATOM 757 C CA . ILE A 1 90 ? 16.154 0.278 13.356 1.00 43.41 90 ILE A CA 1
ATOM 758 C C . ILE A 1 90 ? 15.209 0.624 12.193 1.00 43.41 90 ILE A C 1
ATOM 760 O O . ILE A 1 90 ? 15.148 -0.138 11.237 1.00 43.41 90 ILE A O 1
ATOM 764 N N . LEU A 1 91 ? 14.526 1.768 12.192 1.00 43.03 91 LEU A N 1
ATOM 765 C CA . LEU A 1 91 ? 13.607 2.236 11.145 1.00 43.03 91 LEU A CA 1
ATOM 766 C C . LEU A 1 91 ? 14.314 2.379 9.792 1.00 43.03 91 LEU A C 1
ATOM 768 O O . LEU A 1 91 ? 13.774 1.870 8.818 1.00 43.03 91 LEU A O 1
ATOM 772 N N . PRO A 1 92 ? 15.553 2.894 9.677 1.00 50.41 92 PRO A N 1
ATOM 773 C CA . PRO A 1 92 ? 16.290 2.880 8.411 1.00 50.41 92 PRO A CA 1
ATOM 774 C C . PRO A 1 92 ? 16.659 1.458 7.954 1.00 50.41 92 PRO A C 1
ATOM 776 O O . PRO A 1 92 ? 16.869 1.214 6.765 1.00 50.41 92 PRO A O 1
ATOM 779 N N . ARG A 1 93 ? 16.729 0.497 8.890 1.00 46.22 93 ARG A N 1
ATOM 780 C CA . ARG A 1 93 ? 16.927 -0.936 8.613 1.00 46.22 93 ARG A CA 1
ATOM 781 C C . ARG A 1 93 ? 15.618 -1.655 8.241 1.00 46.22 93 ARG A C 1
ATOM 783 O O . ARG A 1 93 ? 15.679 -2.551 7.398 1.00 46.22 93 ARG A O 1
ATOM 790 N N . ILE A 1 94 ? 14.483 -1.279 8.841 1.00 40.59 94 ILE A N 1
ATOM 791 C CA . ILE A 1 94 ? 13.150 -1.901 8.697 1.00 40.59 94 ILE A CA 1
ATOM 792 C C . ILE A 1 94 ? 12.357 -1.299 7.529 1.00 40.59 94 ILE A C 1
ATOM 794 O O . ILE A 1 94 ? 11.706 -2.038 6.787 1.00 40.59 94 ILE A O 1
ATOM 798 N N . ILE A 1 95 ? 12.461 0.011 7.292 1.00 45.69 95 ILE A N 1
ATOM 799 C CA . ILE A 1 95 ? 11.990 0.694 6.082 1.00 45.69 95 ILE A CA 1
ATOM 800 C C . ILE A 1 95 ? 12.914 0.235 4.959 1.00 45.69 95 ILE A C 1
ATOM 802 O O . ILE A 1 95 ? 13.912 0.880 4.664 1.00 45.69 95 ILE A O 1
ATOM 806 N N . ARG A 1 96 ? 12.619 -0.964 4.427 1.00 51.56 96 ARG A N 1
ATOM 807 C CA . ARG A 1 96 ? 13.239 -1.668 3.292 1.00 51.56 96 ARG A CA 1
ATOM 808 C C . ARG A 1 96 ? 14.528 -0.995 2.837 1.00 51.56 96 ARG A C 1
ATOM 810 O O . ARG A 1 96 ? 14.436 0.020 2.162 1.00 51.56 96 ARG A O 1
ATOM 817 N N . ARG A 1 97 ? 15.689 -1.621 3.057 1.00 52.19 97 ARG A N 1
ATOM 818 C CA . ARG A 1 97 ? 17.028 -1.170 2.604 1.00 52.19 97 ARG A CA 1
ATOM 819 C C . ARG A 1 97 ? 17.136 -0.638 1.152 1.00 52.19 97 ARG A C 1
ATOM 821 O O . ARG A 1 97 ? 18.149 -0.039 0.838 1.00 52.19 97 ARG A O 1
ATOM 828 N N . GLY A 1 98 ? 16.110 -0.789 0.304 1.00 56.88 98 GLY A N 1
ATOM 829 C CA . GLY A 1 98 ? 15.977 -0.110 -0.990 1.00 56.88 98 GLY A CA 1
ATOM 830 C C . GLY A 1 98 ? 15.070 1.140 -1.065 1.00 56.88 98 GLY A C 1
ATOM 831 O O . GLY A 1 98 ? 15.234 1.890 -2.009 1.00 56.88 98 GLY A O 1
ATOM 832 N N . ARG A 1 99 ? 14.118 1.413 -0.152 1.00 68.00 99 ARG A N 1
ATOM 833 C CA . ARG A 1 99 ? 13.332 2.674 -0.156 1.00 68.00 99 ARG A CA 1
ATOM 834 C C . ARG A 1 99 ? 14.198 3.835 0.323 1.00 68.00 99 ARG A C 1
ATOM 836 O O . ARG A 1 99 ? 14.273 4.836 -0.374 1.00 68.00 99 ARG A O 1
ATOM 843 N N . THR A 1 100 ? 14.888 3.665 1.450 1.00 74.19 100 THR A N 1
ATOM 844 C CA . THR A 1 100 ? 15.788 4.688 2.006 1.00 74.19 100 THR A CA 1
ATOM 845 C C . THR A 1 100 ? 16.922 5.021 1.033 1.00 74.19 100 THR A C 1
ATOM 847 O O . THR A 1 100 ? 17.198 6.188 0.782 1.00 74.19 100 THR A O 1
ATOM 850 N N . GLY A 1 101 ? 17.529 3.996 0.423 1.00 80.19 101 GLY A N 1
ATOM 851 C CA . GLY A 1 101 ? 18.629 4.172 -0.529 1.00 80.19 101 GLY A CA 1
ATOM 852 C C . GLY A 1 101 ? 18.216 4.664 -1.920 1.00 80.19 101 GLY A C 1
ATOM 853 O O . GLY A 1 101 ? 19.062 5.209 -2.619 1.00 80.19 101 GLY A O 1
ATOM 854 N N . LEU A 1 102 ? 16.956 4.474 -2.337 1.00 78.31 102 LEU A N 1
ATOM 855 C CA . LEU A 1 102 ? 16.475 4.865 -3.671 1.00 78.31 102 LEU A CA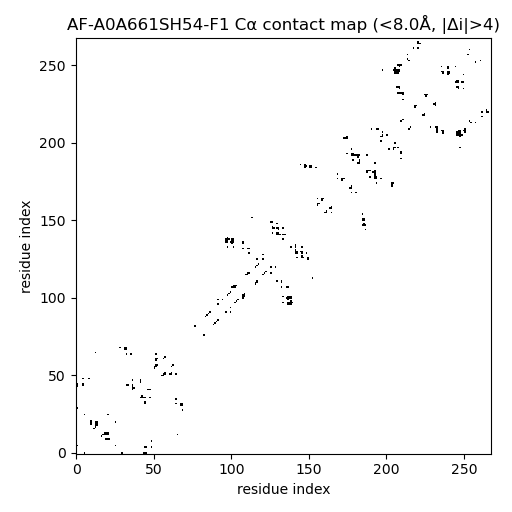 1
ATOM 856 C C . LEU A 1 102 ? 15.554 6.084 -3.617 1.00 78.31 102 LEU A C 1
ATOM 858 O O . LEU A 1 102 ? 15.907 7.123 -4.142 1.00 78.31 102 LEU A O 1
ATOM 862 N N . ILE A 1 103 ? 14.385 5.956 -2.982 1.00 73.38 103 ILE A N 1
ATOM 863 C CA . ILE A 1 103 ? 13.326 6.978 -2.989 1.00 73.38 103 ILE A CA 1
ATOM 864 C C . ILE A 1 103 ? 13.665 8.140 -2.055 1.00 73.38 103 ILE A C 1
ATOM 866 O O . ILE A 1 103 ? 13.426 9.288 -2.393 1.00 73.38 103 ILE A O 1
ATOM 870 N N . SER A 1 104 ? 14.224 7.855 -0.877 1.00 78.62 104 SER A N 1
ATOM 871 C CA . SER A 1 104 ? 14.589 8.897 0.097 1.00 78.62 104 SER A CA 1
ATOM 872 C C . SER A 1 104 ? 15.970 9.508 -0.154 1.00 78.62 104 SER A C 1
ATOM 874 O O . SER A 1 104 ? 16.384 10.397 0.581 1.00 78.62 104 SER A O 1
ATOM 876 N N . THR A 1 105 ? 16.696 9.023 -1.164 1.00 83.81 105 THR A N 1
ATOM 877 C CA . THR A 1 105 ? 17.997 9.560 -1.567 1.00 83.81 105 THR A CA 1
ATOM 878 C C . THR A 1 105 ? 17.821 10.287 -2.893 1.00 83.81 105 THR A C 1
ATOM 880 O O . THR A 1 105 ? 17.799 9.652 -3.944 1.00 83.81 105 THR A O 1
ATOM 883 N N . GLU A 1 106 ? 17.713 11.615 -2.842 1.00 84.62 106 GLU A N 1
ATOM 884 C CA . GLU A 1 106 ? 17.388 12.465 -3.999 1.00 84.62 106 GLU A CA 1
ATOM 885 C C . GLU A 1 106 ? 18.267 12.179 -5.227 1.00 84.62 106 GLU A C 1
ATOM 887 O O . GLU A 1 106 ? 17.773 12.029 -6.343 1.00 84.62 106 GLU A O 1
ATOM 892 N N . SER A 1 107 ? 19.577 12.014 -5.023 1.00 88.06 107 SER A N 1
ATOM 893 C CA . SER A 1 107 ? 20.520 11.724 -6.109 1.00 88.06 107 SER A CA 1
ATOM 894 C C . SER A 1 107 ? 20.240 10.390 -6.808 1.00 88.06 107 SER A C 1
ATOM 896 O O . SER A 1 107 ? 20.377 10.300 -8.026 1.00 88.06 107 SER A O 1
ATOM 898 N N . ASN A 1 108 ? 19.816 9.362 -6.072 1.00 85.94 108 ASN A N 1
ATOM 899 C CA . ASN A 1 108 ? 19.461 8.064 -6.643 1.00 85.94 108 ASN A CA 1
ATOM 900 C C . ASN A 1 108 ? 18.059 8.080 -7.252 1.00 85.94 108 ASN A C 1
ATOM 902 O O . ASN A 1 108 ? 17.867 7.516 -8.328 1.00 85.94 108 ASN A O 1
ATOM 906 N N . TYR A 1 109 ? 17.103 8.752 -6.608 1.00 80.19 109 TYR A N 1
ATOM 907 C CA . TYR A 1 109 ? 15.748 8.901 -7.126 1.00 80.19 109 TYR A CA 1
ATOM 908 C C . TYR A 1 109 ? 15.746 9.615 -8.479 1.00 80.19 109 TYR A C 1
ATOM 910 O O . TYR A 1 109 ? 15.201 9.098 -9.453 1.00 80.19 109 TYR A O 1
ATOM 918 N N . ARG A 1 110 ? 16.445 10.751 -8.582 1.00 84.94 110 ARG A N 1
ATOM 919 C CA . ARG A 1 110 ? 16.556 11.512 -9.829 1.00 84.94 110 ARG A CA 1
ATOM 920 C C . ARG A 1 110 ? 17.102 10.666 -10.977 1.00 84.94 110 ARG A C 1
ATOM 922 O O . ARG A 1 110 ? 16.600 10.772 -12.087 1.00 84.94 110 ARG A O 1
ATOM 929 N N . ARG A 1 111 ? 18.081 9.793 -10.713 1.00 89.06 111 ARG A N 1
ATOM 930 C CA . ARG A 1 111 ? 18.697 8.919 -11.728 1.00 89.06 111 ARG A CA 1
ATOM 931 C C . ARG A 1 111 ? 17.736 7.873 -12.300 1.00 89.06 111 ARG A C 1
ATOM 933 O O . ARG A 1 111 ? 18.020 7.352 -13.371 1.00 89.06 111 ARG A O 1
ATOM 940 N N . ILE A 1 112 ? 16.632 7.561 -11.621 1.00 83.44 112 ILE A N 1
ATOM 941 C CA . ILE A 1 112 ? 15.601 6.634 -12.121 1.00 83.44 112 ILE A CA 1
ATOM 942 C C . ILE A 1 112 ? 14.294 7.327 -12.513 1.00 83.44 112 ILE A C 1
ATOM 944 O O . ILE A 1 112 ? 13.355 6.655 -12.938 1.00 83.44 112 ILE A O 1
ATOM 948 N N . ALA A 1 113 ? 14.207 8.648 -12.342 1.00 82.44 113 ALA A N 1
ATOM 949 C CA . ALA A 1 113 ? 13.027 9.411 -12.706 1.00 82.44 113 ALA A CA 1
ATOM 950 C C . ALA A 1 113 ? 12.834 9.383 -14.226 1.00 82.44 113 ALA A C 1
ATOM 952 O O . ALA A 1 113 ? 13.797 9.515 -14.983 1.00 82.44 113 ALA A O 1
ATOM 953 N N . TYR A 1 114 ? 11.582 9.247 -14.656 1.00 80.31 114 TYR A N 1
ATOM 954 C CA . TYR A 1 114 ? 11.204 9.100 -16.060 1.00 80.31 114 TYR A CA 1
ATOM 955 C C . TYR A 1 114 ? 11.850 10.166 -16.966 1.00 80.31 114 TYR A C 1
ATOM 957 O O . TYR A 1 114 ? 12.571 9.817 -17.899 1.00 80.31 114 TYR A O 1
ATOM 965 N N . ASP A 1 115 ? 11.695 11.453 -16.633 1.00 78.56 115 ASP A N 1
ATOM 966 C CA . ASP A 1 115 ? 12.228 12.554 -17.450 1.00 78.56 115 ASP A CA 1
ATOM 967 C C . ASP A 1 115 ? 13.755 12.544 -17.541 1.00 78.56 115 ASP A C 1
ATOM 969 O O . ASP A 1 115 ? 14.325 12.855 -18.587 1.00 78.56 115 ASP A O 1
ATOM 973 N N . TYR A 1 116 ? 14.428 12.182 -16.444 1.00 84.06 116 TYR A N 1
ATOM 974 C CA . TYR A 1 116 ? 15.883 12.082 -16.416 1.00 84.06 116 TYR A CA 1
ATOM 975 C C . TYR A 1 116 ? 16.354 10.941 -17.311 1.00 84.06 116 TYR A C 1
ATOM 977 O O . TYR A 1 116 ? 17.194 11.154 -18.174 1.00 84.06 116 TYR A O 1
ATOM 985 N N . VAL A 1 117 ? 15.792 9.741 -17.149 1.00 83.00 117 VAL A N 1
ATOM 986 C CA . VAL A 1 117 ? 16.188 8.574 -17.949 1.00 83.00 117 VAL A CA 1
ATOM 987 C C . VAL A 1 117 ? 15.915 8.818 -19.429 1.00 83.00 117 VAL A C 1
ATOM 989 O O . VAL A 1 117 ? 16.752 8.508 -20.268 1.00 83.00 117 VAL A O 1
ATOM 992 N N . LYS A 1 118 ? 14.775 9.426 -19.763 1.00 84.38 118 LYS A N 1
ATOM 993 C CA . LYS A 1 118 ? 14.405 9.710 -21.150 1.00 84.38 118 LYS A CA 1
ATOM 994 C C . LYS A 1 118 ? 15.322 10.737 -21.816 1.00 84.38 118 LYS A C 1
ATOM 996 O O . LYS A 1 118 ? 15.544 10.647 -23.020 1.00 84.38 118 LYS A O 1
ATOM 1001 N N . ARG A 1 119 ? 15.816 11.728 -21.066 1.00 86.31 119 ARG A N 1
ATOM 1002 C CA . ARG A 1 119 ? 16.642 12.818 -21.608 1.00 86.31 119 ARG A CA 1
ATOM 1003 C C . ARG A 1 119 ? 18.139 12.531 -21.555 1.00 86.31 119 ARG A C 1
ATOM 1005 O O . ARG A 1 119 ? 18.852 12.924 -22.466 1.00 86.31 119 ARG A O 1
ATOM 1012 N N . GLU A 1 120 ? 18.600 11.889 -20.488 1.00 93.12 120 GLU A N 1
ATOM 1013 C CA . GLU A 1 120 ? 20.023 11.800 -20.144 1.00 93.12 120 GLU A CA 1
ATOM 1014 C C . GLU A 1 120 ? 20.612 10.397 -20.360 1.00 93.12 120 GLU A C 1
ATOM 1016 O O . GLU A 1 120 ? 21.823 10.231 -20.238 1.00 93.12 120 GLU A O 1
ATOM 1021 N N . VAL A 1 121 ? 19.788 9.373 -20.633 1.00 91.81 121 VAL A N 1
ATOM 1022 C CA . VAL A 1 121 ? 20.240 7.976 -20.756 1.00 91.81 121 VAL A CA 1
ATOM 1023 C C . VAL A 1 121 ? 19.804 7.387 -22.096 1.00 91.81 121 VAL A C 1
ATOM 1025 O O . VAL A 1 121 ? 18.608 7.289 -22.395 1.00 91.81 121 VAL A O 1
ATOM 1028 N N . ASN A 1 122 ? 20.782 6.947 -22.889 1.00 96.12 122 ASN A N 1
ATOM 1029 C CA . ASN A 1 122 ? 20.522 6.287 -24.166 1.00 96.12 122 ASN A CA 1
ATOM 1030 C C . ASN A 1 122 ? 19.739 4.992 -23.954 1.00 96.12 122 ASN A C 1
ATOM 1032 O O . ASN A 1 122 ? 19.990 4.255 -23.002 1.00 9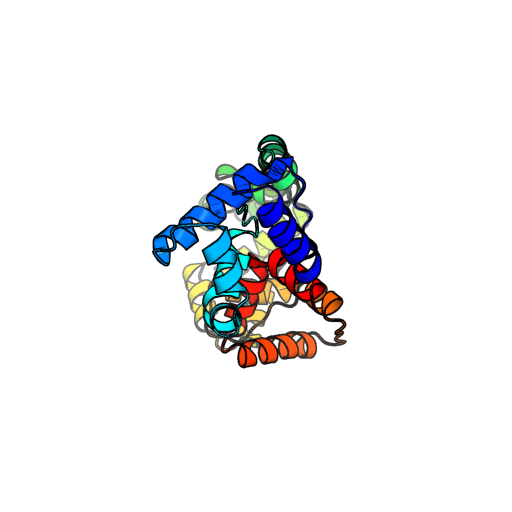6.12 122 ASN A O 1
ATOM 1036 N N . GLU A 1 123 ? 18.821 4.685 -24.869 1.00 93.50 123 GLU A N 1
ATOM 1037 C CA . GLU A 1 123 ? 17.919 3.534 -24.757 1.00 93.50 123 GLU A CA 1
ATOM 1038 C C . GLU A 1 123 ? 18.657 2.205 -24.560 1.00 93.50 123 GLU A C 1
ATOM 1040 O O . GLU A 1 123 ? 18.318 1.446 -23.652 1.00 93.50 123 GLU A O 1
ATOM 1045 N N . SER A 1 124 ? 19.732 1.986 -25.321 1.00 95.94 124 SER A N 1
ATOM 1046 C CA . SER A 1 124 ? 20.570 0.787 -25.229 1.00 95.9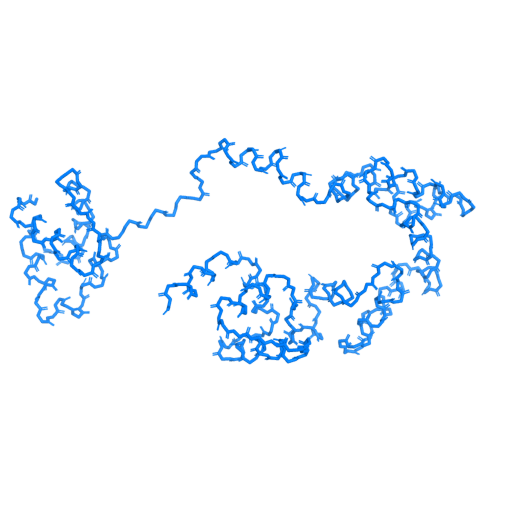4 124 SER A CA 1
ATOM 1047 C C . SER A 1 124 ? 21.330 0.647 -23.907 1.00 95.94 124 SER A C 1
ATOM 1049 O O . SER A 1 124 ? 21.804 -0.440 -23.615 1.00 95.94 124 SER A O 1
ATOM 1051 N N . GLU A 1 125 ? 21.471 1.723 -23.125 1.00 96.69 125 GLU A N 1
ATOM 1052 C CA . GLU A 1 125 ? 22.223 1.750 -21.858 1.00 96.69 125 GLU A CA 1
ATOM 1053 C C . GLU A 1 125 ? 21.303 1.742 -20.623 1.00 96.69 125 GLU A C 1
ATOM 1055 O O . GLU A 1 125 ? 21.772 1.657 -19.482 1.00 96.69 125 GLU A O 1
ATOM 1060 N N . ARG A 1 126 ? 19.980 1.856 -20.817 1.00 92.81 126 ARG A N 1
ATOM 1061 C CA . ARG A 1 126 ? 18.997 1.905 -19.721 1.00 92.81 126 ARG A CA 1
ATOM 1062 C C . ARG A 1 126 ? 19.051 0.674 -18.806 1.00 92.81 126 ARG A C 1
ATOM 1064 O O . ARG A 1 126 ? 18.985 0.883 -17.590 1.00 92.81 126 ARG A O 1
ATOM 1071 N N . PRO A 1 127 ? 19.184 -0.575 -19.303 1.00 95.44 127 PRO A N 1
ATOM 1072 C CA . PRO A 1 127 ? 19.270 -1.747 -18.432 1.00 95.44 127 PRO A CA 1
ATOM 1073 C C . PRO A 1 127 ? 20.452 -1.669 -17.454 1.00 95.44 127 PRO A C 1
ATOM 1075 O O . PRO A 1 127 ? 20.263 -1.813 -16.241 1.00 95.44 127 PRO A O 1
ATOM 1078 N N . GLU A 1 128 ? 21.658 -1.380 -17.952 1.00 97.56 128 GLU A N 1
ATOM 1079 C CA . GLU A 1 128 ? 22.876 -1.263 -17.144 1.00 97.56 128 GLU A CA 1
ATOM 1080 C C . GLU A 1 128 ? 22.825 -0.048 -16.214 1.00 97.56 128 GLU A C 1
ATOM 1082 O O . GLU A 1 128 ? 23.297 -0.107 -15.073 1.00 97.56 128 GLU A O 1
ATOM 1087 N N . HIS A 1 129 ? 22.250 1.067 -16.675 1.00 96.75 129 HIS A N 1
ATOM 1088 C CA . HIS A 1 129 ? 22.037 2.254 -15.851 1.00 96.75 129 HIS A CA 1
ATOM 1089 C C . HIS A 1 129 ? 21.138 1.943 -14.652 1.00 96.75 129 HIS A C 1
ATOM 1091 O O . HIS A 1 129 ? 21.539 2.180 -13.509 1.00 96.75 129 HIS A O 1
ATOM 1097 N N . PHE A 1 130 ? 19.961 1.353 -14.881 1.00 92.88 130 PHE A N 1
ATOM 1098 C CA . PHE A 1 130 ? 19.047 0.993 -13.800 1.00 92.88 130 PHE A CA 1
ATOM 1099 C C . PHE A 1 130 ? 19.657 -0.034 -12.845 1.00 92.88 130 PHE A C 1
ATOM 1101 O O . PHE A 1 130 ? 19.567 0.156 -11.632 1.00 92.88 130 PHE A O 1
ATOM 1108 N N . ASP A 1 131 ? 20.303 -1.094 -13.342 1.00 96.62 131 ASP A N 1
ATOM 1109 C CA . ASP A 1 131 ? 20.932 -2.103 -12.476 1.00 96.62 131 ASP A CA 1
ATOM 1110 C C . ASP A 1 131 ? 21.973 -1.463 -11.545 1.00 96.62 131 ASP A C 1
ATOM 1112 O O . ASP A 1 131 ? 21.956 -1.713 -10.336 1.00 96.62 131 ASP A O 1
ATOM 1116 N N . ARG A 1 132 ? 22.800 -0.553 -12.074 1.00 97.81 132 ARG A N 1
ATOM 1117 C CA . ARG A 1 132 ? 23.793 0.197 -11.297 1.00 97.81 132 ARG A CA 1
ATOM 1118 C C . ARG A 1 132 ? 23.150 1.064 -10.219 1.00 97.81 132 ARG A C 1
ATOM 1120 O O . ARG A 1 132 ? 23.500 0.922 -9.052 1.00 97.81 132 ARG A O 1
ATOM 1127 N N . VAL A 1 133 ? 22.171 1.904 -10.572 1.00 91.50 133 VAL A N 1
ATOM 1128 C CA . VAL A 1 133 ? 21.489 2.779 -9.597 1.00 91.50 133 VAL A CA 1
ATOM 1129 C C . VAL A 1 133 ? 20.807 1.951 -8.504 1.00 91.50 133 VAL A C 1
ATOM 1131 O O . VAL A 1 133 ? 20.868 2.287 -7.322 1.00 91.50 133 VAL A O 1
ATOM 1134 N N . LEU A 1 134 ? 20.179 0.832 -8.873 1.00 89.06 134 LEU A N 1
ATOM 1135 C CA . LEU A 1 134 ? 19.519 -0.058 -7.923 1.00 89.06 134 LEU A CA 1
ATOM 1136 C C . LEU A 1 134 ? 20.520 -0.764 -6.995 1.00 89.06 134 LEU A C 1
ATOM 1138 O O . LEU A 1 134 ? 20.199 -0.979 -5.823 1.00 89.06 134 LEU A O 1
ATOM 1142 N N . ARG A 1 135 ? 21.726 -1.103 -7.471 1.00 93.69 135 ARG A N 1
ATOM 1143 C CA . ARG A 1 135 ? 22.817 -1.619 -6.625 1.00 93.69 135 ARG A CA 1
ATOM 1144 C C . ARG A 1 135 ? 23.358 -0.557 -5.680 1.00 93.69 135 ARG A C 1
ATOM 1146 O O . ARG A 1 135 ? 23.471 -0.850 -4.489 1.00 93.69 135 ARG A O 1
ATOM 1153 N N . ASP A 1 136 ? 23.604 0.656 -6.175 1.00 92.62 136 ASP A N 1
ATOM 1154 C CA . ASP A 1 136 ? 24.028 1.809 -5.365 1.00 92.62 136 ASP A CA 1
ATOM 1155 C C . ASP A 1 136 ? 23.029 2.047 -4.220 1.00 92.62 136 ASP A C 1
ATOM 1157 O O . ASP A 1 136 ? 23.397 2.198 -3.054 1.00 92.62 136 ASP A O 1
ATOM 1161 N N . ALA A 1 137 ? 21.736 1.972 -4.545 1.00 86.81 137 ALA A N 1
ATOM 1162 C CA . ALA A 1 137 ? 20.625 2.105 -3.612 1.00 86.81 137 ALA A CA 1
ATOM 1163 C C . ALA A 1 137 ? 20.347 0.847 -2.762 1.00 86.81 137 ALA A C 1
ATOM 1165 O O . ALA A 1 137 ? 19.383 0.828 -1.992 1.00 86.81 137 ALA A O 1
ATOM 1166 N N . LYS A 1 138 ? 21.154 -0.217 -2.894 1.00 92.38 138 LYS A N 1
ATOM 1167 C CA . LYS A 1 138 ? 21.029 -1.495 -2.164 1.00 92.38 138 LYS A CA 1
ATOM 1168 C C . LYS A 1 138 ? 19.642 -2.138 -2.293 1.00 92.38 138 LYS A C 1
ATOM 1170 O O . LYS A 1 138 ? 19.114 -2.760 -1.363 1.00 92.38 138 LYS A O 1
ATOM 1175 N N . VAL A 1 139 ? 19.030 -2.011 -3.468 1.00 81.94 139 VAL A N 1
ATOM 1176 C CA . VAL A 1 139 ? 17.723 -2.587 -3.778 1.00 81.94 139 VAL A CA 1
ATOM 1177 C C . VAL A 1 139 ? 17.853 -4.093 -3.998 1.00 81.94 139 VAL A C 1
ATOM 1179 O O . VAL A 1 139 ? 18.684 -4.576 -4.758 1.00 81.94 139 VAL A O 1
ATOM 1182 N N . ARG A 1 140 ? 16.969 -4.867 -3.360 1.00 87.94 140 ARG A N 1
ATOM 1183 C CA . ARG A 1 140 ? 16.891 -6.326 -3.543 1.00 87.94 140 ARG A CA 1
ATOM 1184 C C . ARG A 1 140 ? 16.538 -6.690 -4.991 1.00 87.94 140 ARG A C 1
ATOM 1186 O O . ARG A 1 140 ? 15.540 -6.165 -5.490 1.00 87.94 140 ARG A O 1
ATOM 1193 N N . MET A 1 141 ? 17.251 -7.667 -5.564 1.00 86.25 141 MET A N 1
ATOM 1194 C CA . MET A 1 141 ? 17.110 -8.147 -6.953 1.00 86.25 141 MET A CA 1
ATOM 1195 C C . MET A 1 141 ? 17.274 -7.019 -7.991 1.00 86.25 141 MET A C 1
ATOM 1197 O O . MET A 1 141 ? 16.334 -6.767 -8.747 1.00 86.25 141 MET A O 1
ATOM 1201 N N . PRO A 1 142 ? 18.425 -6.321 -8.011 1.00 90.31 142 PRO A N 1
ATOM 1202 C CA . PRO A 1 142 ? 18.618 -5.137 -8.846 1.00 90.31 142 PRO A CA 1
ATOM 1203 C C . PRO A 1 142 ? 18.454 -5.459 -10.336 1.00 90.31 142 PRO A C 1
ATOM 1205 O O . PRO A 1 142 ? 17.596 -4.851 -10.958 1.00 90.31 142 PRO A O 1
ATOM 1208 N N . GLY A 1 143 ? 19.113 -6.497 -10.864 1.00 91.62 143 GLY A N 1
ATOM 1209 C CA . GLY A 1 143 ? 19.018 -6.838 -12.292 1.00 91.62 143 GLY A CA 1
ATOM 1210 C C . GLY A 1 143 ? 17.602 -7.177 -12.764 1.00 91.62 143 GLY A C 1
ATOM 1211 O O . GLY A 1 143 ? 17.145 -6.672 -13.784 1.00 91.62 143 GLY A O 1
ATOM 1212 N N . LYS A 1 144 ? 16.842 -7.951 -11.975 1.00 91.69 144 LYS A N 1
ATOM 1213 C CA . LYS A 1 144 ? 15.436 -8.250 -12.306 1.00 91.69 144 LYS A CA 1
ATOM 1214 C C . LYS A 1 144 ? 14.579 -6.981 -12.329 1.00 91.69 144 LYS A C 1
ATOM 1216 O O . LYS A 1 144 ? 13.746 -6.813 -13.209 1.00 91.69 144 LYS A O 1
ATOM 1221 N N . LYS A 1 145 ? 14.774 -6.094 -11.351 1.00 86.56 145 LYS A N 1
ATOM 1222 C CA . LYS A 1 145 ? 14.024 -4.836 -11.254 1.00 86.56 145 LYS A CA 1
ATOM 1223 C C . LYS A 1 145 ? 14.461 -3.801 -12.278 1.00 86.56 145 LYS A C 1
ATOM 1225 O O . LYS A 1 145 ? 13.629 -3.003 -12.678 1.00 86.56 145 LYS A O 1
ATOM 1230 N N . ALA A 1 146 ? 15.719 -3.821 -12.702 1.00 91.00 146 ALA A N 1
ATOM 1231 C CA . ALA A 1 146 ? 16.189 -3.027 -13.823 1.00 91.00 146 ALA A CA 1
ATOM 1232 C C . ALA A 1 146 ? 15.426 -3.421 -15.091 1.00 91.00 146 ALA A C 1
ATOM 1234 O O . ALA A 1 146 ? 14.842 -2.554 -15.726 1.00 91.00 146 ALA A O 1
ATOM 1235 N N . GLY A 1 147 ? 15.305 -4.727 -15.368 1.00 88.56 147 GLY A N 1
ATOM 1236 C CA . GLY A 1 147 ? 14.470 -5.230 -16.464 1.00 88.56 147 GLY A CA 1
ATOM 1237 C C . GLY A 1 147 ? 13.012 -4.765 -16.373 1.00 88.56 147 GLY A C 1
ATOM 1238 O O . GLY A 1 147 ? 12.467 -4.264 -17.351 1.00 88.56 147 GLY A O 1
ATOM 1239 N N . TRP A 1 148 ? 12.405 -4.834 -15.182 1.00 90.62 148 TRP A N 1
ATOM 1240 C CA . TRP A 1 148 ? 11.053 -4.305 -14.960 1.00 90.62 148 TRP A CA 1
ATOM 1241 C C . TRP A 1 148 ? 10.944 -2.802 -15.231 1.00 90.62 148 TRP A C 1
ATOM 1243 O O . TRP A 1 148 ? 9.972 -2.362 -15.830 1.00 90.62 148 TRP A O 1
ATOM 1253 N N . LEU A 1 149 ? 11.917 -1.998 -14.789 1.00 86.38 149 LEU A N 1
ATOM 1254 C CA . LEU A 1 149 ? 11.911 -0.551 -15.020 1.00 86.38 149 LEU A CA 1
ATOM 1255 C C . LEU A 1 149 ? 12.036 -0.208 -16.507 1.00 86.38 149 LEU A C 1
ATOM 1257 O O . LEU A 1 149 ? 11.351 0.707 -16.950 1.00 86.38 149 LEU A O 1
ATOM 1261 N N . VAL A 1 150 ? 12.843 -0.955 -17.269 1.00 89.50 150 VAL A N 1
ATOM 1262 C CA . VAL A 1 150 ? 12.931 -0.805 -18.731 1.00 89.50 150 VAL A CA 1
ATOM 1263 C C . VAL A 1 150 ? 11.586 -1.132 -19.380 1.00 89.50 150 VAL A C 1
ATOM 1265 O O . VAL A 1 150 ? 11.010 -0.270 -20.031 1.00 89.50 150 VAL A O 1
ATOM 1268 N N . SER A 1 151 ? 11.019 -2.313 -19.112 1.00 88.19 151 SER A N 1
ATOM 1269 C CA . SER A 1 151 ? 9.727 -2.703 -19.700 1.00 88.19 151 SER A CA 1
ATOM 1270 C C . SER A 1 151 ? 8.590 -1.741 -19.328 1.00 88.19 151 SER A C 1
ATOM 1272 O O . SER A 1 151 ? 7.739 -1.409 -20.154 1.00 88.19 151 SER A O 1
ATOM 1274 N N . ASN A 1 152 ? 8.587 -1.245 -18.089 1.00 87.75 152 ASN A N 1
ATOM 1275 C CA . ASN A 1 152 ? 7.608 -0.263 -17.637 1.00 87.75 152 ASN A CA 1
ATOM 1276 C C . ASN A 1 152 ? 7.793 1.099 -18.312 1.00 87.75 152 ASN A C 1
ATOM 1278 O O . ASN A 1 152 ? 6.793 1.756 -18.593 1.00 87.75 152 ASN A O 1
ATOM 1282 N N . LEU A 1 153 ? 9.032 1.519 -18.582 1.00 84.38 153 LEU A N 1
ATOM 1283 C CA . LEU A 1 153 ? 9.308 2.731 -19.348 1.00 84.38 153 LEU A CA 1
ATOM 1284 C C . LEU A 1 153 ? 8.741 2.603 -20.765 1.00 84.38 153 LEU A C 1
ATOM 1286 O O . LEU A 1 153 ? 7.970 3.464 -21.175 1.00 84.38 153 LEU A O 1
ATOM 1290 N N . ASP A 1 154 ? 9.024 1.498 -21.456 1.00 87.44 154 ASP A N 1
ATOM 1291 C CA . ASP A 1 154 ? 8.526 1.243 -22.815 1.00 87.44 154 ASP A CA 1
ATOM 1292 C C . ASP A 1 154 ? 6.994 1.217 -22.861 1.00 87.44 154 ASP A C 1
ATOM 1294 O O . ASP A 1 154 ? 6.363 1.755 -23.771 1.00 87.44 154 ASP A O 1
ATOM 1298 N N . ARG A 1 155 ? 6.363 0.646 -21.830 1.00 86.56 155 ARG A N 1
ATOM 1299 C CA . ARG A 1 155 ? 4.907 0.676 -21.674 1.00 86.56 155 ARG A CA 1
ATOM 1300 C C . ARG A 1 155 ? 4.379 2.102 -21.516 1.00 86.56 155 ARG A C 1
ATOM 1302 O O . ARG A 1 155 ? 3.391 2.440 -22.162 1.00 86.56 155 ARG A O 1
ATOM 1309 N N . ILE A 1 156 ? 5.012 2.933 -20.688 1.00 82.38 156 ILE A N 1
ATOM 1310 C CA . ILE A 1 156 ? 4.625 4.344 -20.530 1.00 82.38 156 ILE A CA 1
ATOM 1311 C C . ILE A 1 156 ? 4.775 5.087 -21.863 1.00 82.38 156 ILE A C 1
ATOM 1313 O O . ILE A 1 156 ? 3.866 5.822 -22.245 1.00 82.38 156 ILE A O 1
ATOM 1317 N N . GLU A 1 157 ? 5.862 4.855 -22.603 1.00 86.19 157 GLU A N 1
ATOM 1318 C CA . GLU A 1 157 ? 6.051 5.423 -23.944 1.00 86.19 157 GLU A CA 1
ATOM 1319 C C . GLU A 1 157 ? 4.949 4.973 -24.907 1.00 86.19 157 GLU A C 1
ATOM 1321 O O . GLU A 1 157 ? 4.378 5.799 -25.614 1.00 86.19 157 GLU A O 1
ATOM 1326 N N . SER A 1 158 ? 4.579 3.688 -24.890 1.00 89.38 158 SER A N 1
ATOM 1327 C CA . SER A 1 158 ? 3.500 3.156 -25.735 1.00 89.38 158 SER A CA 1
ATOM 1328 C C . SER A 1 158 ? 2.133 3.774 -25.428 1.00 89.38 158 SER A C 1
ATOM 1330 O O . SER A 1 158 ? 1.268 3.831 -26.300 1.00 89.38 158 SER A O 1
ATOM 1332 N N . CYS A 1 159 ? 1.941 4.275 -24.204 1.00 80.62 159 CYS A N 1
ATOM 1333 C CA . CYS A 1 159 ? 0.765 5.051 -23.834 1.00 80.62 159 CYS A CA 1
ATOM 1334 C C . CYS A 1 159 ? 0.818 6.500 -24.333 1.00 80.62 159 CYS A C 1
ATOM 1336 O O . CYS A 1 159 ? -0.193 7.169 -24.223 1.00 80.62 159 CYS A O 1
ATOM 1338 N N . GLY A 1 160 ? 1.940 7.005 -24.852 1.00 82.81 160 GLY A N 1
ATOM 1339 C CA . GLY A 1 160 ? 2.133 8.423 -25.184 1.00 82.81 160 GLY A CA 1
ATOM 1340 C C . GLY A 1 160 ? 2.830 9.233 -24.083 1.00 82.81 160 GLY A C 1
ATOM 1341 O O . GLY A 1 160 ? 2.725 10.459 -24.058 1.00 82.81 160 GLY A O 1
ATOM 1342 N N . GLY A 1 161 ? 3.529 8.563 -23.162 1.00 79.38 161 GLY A N 1
ATOM 1343 C CA . GLY A 1 161 ? 4.264 9.171 -22.052 1.00 79.38 161 GLY A CA 1
ATOM 1344 C C . GLY A 1 161 ? 3.469 9.238 -20.744 1.00 79.38 161 GLY A C 1
ATOM 1345 O O . GLY A 1 161 ? 2.304 8.846 -20.670 1.00 79.38 161 GLY A O 1
ATOM 1346 N N . VAL A 1 162 ? 4.104 9.744 -19.677 1.00 78.62 162 VAL A N 1
ATOM 1347 C CA . VAL A 1 162 ? 3.539 9.736 -18.306 1.00 78.62 162 VAL A CA 1
ATOM 1348 C C . VAL A 1 162 ? 2.182 10.435 -18.219 1.00 78.62 162 VAL A C 1
ATOM 1350 O O . VAL A 1 162 ? 1.264 9.919 -17.581 1.00 78.62 162 VAL A O 1
ATOM 1353 N N . THR A 1 163 ? 2.033 11.596 -18.861 1.00 78.62 163 THR A N 1
ATOM 1354 C CA . THR A 1 163 ? 0.782 12.369 -18.836 1.00 78.62 163 THR A CA 1
ATOM 1355 C C . THR A 1 163 ? -0.381 11.568 -19.412 1.00 78.62 163 THR A C 1
ATOM 1357 O O . THR A 1 163 ? -1.453 11.512 -18.810 1.00 78.62 163 THR A O 1
ATOM 1360 N N . GLU A 1 164 ? -0.161 10.908 -20.547 1.00 81.94 164 GLU A N 1
ATOM 1361 C CA . GLU A 1 164 ? -1.205 10.146 -21.222 1.00 81.94 164 GLU A CA 1
ATOM 1362 C C . GLU A 1 164 ? -1.472 8.805 -20.529 1.00 81.94 164 GLU A C 1
ATOM 1364 O O . GLU A 1 164 ? -2.630 8.432 -20.341 1.00 81.94 164 GLU A O 1
ATOM 1369 N N . ALA A 1 165 ? -0.432 8.134 -20.024 1.00 77.62 165 ALA A N 1
ATOM 1370 C CA . ALA A 1 165 ? -0.581 6.952 -19.178 1.00 77.62 165 ALA A CA 1
ATOM 1371 C C . ALA A 1 165 ? -1.453 7.245 -17.943 1.00 77.62 165 ALA A C 1
ATOM 1373 O O . ALA A 1 165 ? -2.361 6.472 -17.631 1.00 77.62 165 ALA A O 1
ATOM 1374 N N . ASN A 1 166 ? -1.238 8.390 -17.282 1.00 77.44 166 ASN A N 1
ATOM 1375 C CA . ASN A 1 166 ? -2.081 8.842 -16.176 1.00 77.44 166 ASN A CA 1
ATOM 1376 C C . ASN A 1 166 ? -3.516 9.126 -16.638 1.00 77.44 166 ASN A C 1
ATOM 1378 O O . ASN A 1 166 ? -4.463 8.682 -15.988 1.00 77.44 166 ASN A O 1
ATOM 1382 N N . ARG A 1 167 ? -3.703 9.824 -17.768 1.00 79.25 167 ARG A N 1
ATOM 1383 C CA . ARG A 1 167 ? -5.038 10.109 -18.323 1.00 79.25 167 ARG A CA 1
ATOM 1384 C C . ARG A 1 167 ? -5.823 8.821 -18.577 1.00 79.25 167 ARG A C 1
ATOM 1386 O O . ARG A 1 167 ? -6.983 8.728 -18.175 1.00 79.25 167 ARG A O 1
ATOM 1393 N N . ILE A 1 168 ? -5.184 7.825 -19.192 1.00 84.31 168 ILE A N 1
ATOM 1394 C CA . ILE A 1 168 ? -5.759 6.494 -19.412 1.00 84.31 168 ILE A CA 1
ATOM 1395 C C . ILE A 1 168 ? -6.125 5.869 -18.065 1.00 84.31 168 ILE A C 1
ATOM 1397 O O . ILE A 1 168 ? -7.288 5.522 -17.866 1.00 84.31 168 ILE A O 1
ATOM 1401 N N . ALA A 1 169 ? -5.182 5.797 -17.123 1.00 80.31 169 ALA A N 1
ATOM 1402 C CA . ALA A 1 169 ? -5.388 5.175 -15.817 1.00 80.31 169 ALA A CA 1
ATOM 1403 C C . ALA A 1 169 ? -6.599 5.769 -15.067 1.00 80.31 169 ALA A C 1
ATOM 1405 O O . ALA A 1 169 ? -7.458 5.028 -14.589 1.00 80.31 169 ALA A O 1
ATOM 1406 N N . PHE A 1 170 ? -6.714 7.101 -15.016 1.00 83.19 170 PHE A N 1
ATOM 1407 C CA . PHE A 1 170 ? -7.819 7.794 -14.341 1.00 83.19 170 PHE A CA 1
ATOM 1408 C C . PHE A 1 170 ? -9.152 7.743 -15.103 1.00 83.19 170 PHE A C 1
ATOM 1410 O O . PHE A 1 170 ? -10.209 7.959 -14.503 1.00 83.19 170 PHE A O 1
ATOM 1417 N N . SER A 1 171 ? -9.131 7.450 -16.408 1.00 89.69 171 SER A N 1
ATOM 1418 C CA . SER A 1 171 ? -10.350 7.273 -17.209 1.00 89.69 171 SER A CA 1
ATOM 1419 C C . SER A 1 171 ? -11.036 5.921 -16.979 1.00 89.69 171 SER A C 1
ATOM 1421 O O . SER A 1 171 ? -12.249 5.809 -17.172 1.00 89.69 171 SER A O 1
ATOM 1423 N N . ILE A 1 172 ? -10.282 4.912 -16.530 1.00 92.81 172 ILE A N 1
ATOM 1424 C CA . ILE A 1 172 ? -10.800 3.574 -16.235 1.00 92.81 172 ILE A CA 1
ATOM 1425 C C . ILE A 1 172 ? -11.809 3.661 -15.087 1.00 92.81 172 ILE A C 1
ATOM 1427 O O . ILE A 1 172 ? -11.653 4.447 -14.150 1.00 92.81 172 ILE A O 1
ATOM 1431 N N . ARG A 1 173 ? -12.865 2.849 -15.160 1.00 93.88 173 ARG A N 1
ATOM 1432 C CA . ARG A 1 173 ? -13.894 2.744 -14.123 1.00 93.88 173 ARG A CA 1
ATOM 1433 C C . ARG A 1 173 ? -13.880 1.363 -13.490 1.00 93.88 173 ARG A C 1
ATOM 1435 O O . ARG A 1 173 ? -13.780 0.358 -14.189 1.00 93.88 173 ARG A O 1
ATOM 1442 N N . GLY A 1 174 ? -14.051 1.338 -12.174 1.00 93.19 174 GLY A N 1
ATOM 1443 C CA . GLY A 1 174 ? -14.209 0.121 -11.390 1.00 93.19 174 GLY A CA 1
ATOM 1444 C C . GLY A 1 174 ? -12.885 -0.490 -10.929 1.00 93.19 174 GLY A C 1
ATOM 1445 O O . GLY A 1 174 ? -11.874 -0.475 -11.635 1.00 93.19 174 GLY A O 1
ATOM 1446 N N . ARG A 1 175 ? -12.915 -1.077 -9.725 1.00 93.44 175 ARG A N 1
ATOM 1447 C CA . ARG A 1 175 ? -11.744 -1.653 -9.037 1.00 93.44 175 ARG A CA 1
ATOM 1448 C C . ARG A 1 175 ? -11.005 -2.674 -9.892 1.00 93.44 175 ARG A C 1
ATOM 1450 O O . ARG A 1 175 ? -9.791 -2.586 -10.041 1.00 93.44 175 ARG A O 1
ATOM 1457 N N . THR A 1 176 ? -11.732 -3.630 -10.464 1.00 94.50 176 THR A N 1
ATOM 1458 C CA . THR A 1 176 ? -11.151 -4.760 -11.201 1.00 94.50 176 THR A CA 1
ATOM 1459 C C . THR A 1 176 ? -10.323 -4.301 -12.395 1.00 94.50 176 THR A C 1
ATOM 1461 O O . THR A 1 176 ? -9.183 -4.735 -12.552 1.00 94.50 176 THR A O 1
ATOM 1464 N N . GLU A 1 177 ? -10.855 -3.388 -13.208 1.00 97.00 177 GLU A N 1
ATOM 1465 C CA . GLU A 1 177 ? -10.151 -2.894 -14.394 1.00 97.00 177 GLU A CA 1
ATOM 1466 C C . GLU A 1 177 ? -8.986 -1.974 -14.017 1.00 97.00 177 GLU A C 1
ATOM 1468 O O . GLU A 1 177 ? -7.911 -2.067 -14.609 1.00 97.00 177 GLU A O 1
ATOM 1473 N N . LYS A 1 178 ? -9.136 -1.163 -12.963 1.00 92.56 178 LYS A N 1
ATOM 1474 C CA . LYS A 1 178 ? -8.043 -0.346 -12.415 1.00 92.56 178 LYS A CA 1
ATOM 1475 C C . LYS A 1 178 ? -6.887 -1.189 -11.872 1.00 92.56 178 LYS A C 1
ATOM 1477 O O . LYS A 1 178 ? -5.721 -0.888 -12.133 1.00 92.56 178 LYS A O 1
ATOM 1482 N N . ILE A 1 179 ? -7.187 -2.274 -11.157 1.00 91.31 179 ILE A N 1
ATOM 1483 C CA . ILE A 1 179 ? -6.176 -3.238 -10.696 1.00 91.31 179 ILE A CA 1
ATOM 1484 C C . ILE A 1 179 ? -5.536 -3.933 -11.901 1.00 91.31 179 ILE A C 1
ATOM 1486 O O . ILE A 1 179 ? -4.312 -4.051 -11.952 1.00 91.31 179 ILE A O 1
ATOM 1490 N N . ARG A 1 180 ? -6.334 -4.370 -12.886 1.00 96.50 180 ARG A N 1
ATOM 1491 C CA . ARG A 1 180 ? -5.838 -5.024 -14.107 1.00 96.50 180 ARG A CA 1
ATOM 1492 C C . ARG A 1 180 ? -4.870 -4.127 -14.875 1.00 96.50 180 ARG A C 1
ATOM 1494 O O . ARG A 1 180 ? -3.819 -4.611 -15.284 1.00 96.50 180 ARG A O 1
ATOM 1501 N N . PHE A 1 181 ? -5.190 -2.843 -15.019 1.00 90.62 181 PHE A N 1
ATOM 1502 C CA . PHE A 1 181 ? -4.305 -1.862 -15.642 1.00 90.62 181 PHE A CA 1
ATOM 1503 C C . PHE A 1 181 ? -2.957 -1.786 -14.920 1.00 90.62 181 PHE A C 1
ATOM 1505 O O . PHE A 1 181 ? -1.910 -1.923 -15.548 1.00 90.62 181 PHE A O 1
ATOM 1512 N N . MET A 1 182 ? -2.973 -1.665 -13.589 1.00 88.12 182 MET A N 1
ATOM 1513 C CA . MET A 1 182 ? -1.741 -1.598 -12.801 1.00 88.12 182 MET A CA 1
ATOM 1514 C C . MET A 1 182 ? -0.923 -2.891 -12.864 1.00 88.12 182 MET A C 1
ATOM 1516 O O . MET A 1 182 ? 0.298 -2.834 -12.950 1.00 88.12 182 MET A O 1
ATOM 1520 N N . LYS A 1 183 ? -1.573 -4.058 -12.886 1.00 91.38 183 LYS A N 1
ATOM 1521 C CA . LYS A 1 183 ? -0.904 -5.368 -13.009 1.00 91.38 183 LYS A CA 1
ATOM 1522 C C . LYS A 1 183 ? -0.204 -5.590 -14.341 1.00 91.38 183 LYS A C 1
ATOM 1524 O O . LYS A 1 183 ? 0.569 -6.533 -14.476 1.00 91.38 183 LYS A O 1
ATOM 1529 N N . ALA A 1 184 ? -0.504 -4.764 -15.332 1.00 88.94 184 ALA A N 1
ATOM 1530 C CA . ALA A 1 184 ? 0.157 -4.838 -16.614 1.00 88.94 184 ALA A CA 1
ATOM 1531 C C . ALA A 1 184 ? 1.590 -4.260 -16.547 1.00 88.94 184 ALA A C 1
ATOM 1533 O O . ALA A 1 184 ? 2.400 -4.546 -17.424 1.00 88.94 184 ALA A O 1
ATOM 1534 N N . PHE A 1 185 ? 1.917 -3.499 -15.495 1.00 85.81 185 PHE A N 1
ATOM 1535 C CA . PHE A 1 185 ? 3.278 -3.077 -15.185 1.00 85.81 185 PHE A CA 1
ATOM 1536 C C . PHE A 1 185 ? 4.028 -4.163 -14.415 1.00 85.81 185 PHE A C 1
ATOM 1538 O O . PHE A 1 185 ? 3.560 -4.718 -13.414 1.00 85.81 185 PHE A O 1
ATOM 1545 N N . ASP A 1 186 ? 5.249 -4.416 -14.854 1.00 84.94 186 ASP A N 1
ATOM 1546 C CA . ASP A 1 186 ? 6.125 -5.415 -14.286 1.00 84.94 186 ASP A CA 1
ATOM 1547 C C . ASP A 1 186 ? 6.443 -5.125 -12.814 1.00 84.94 186 ASP A C 1
ATOM 1549 O O . ASP A 1 186 ? 6.812 -4.015 -12.417 1.00 84.94 186 ASP A O 1
ATOM 1553 N N . GLY A 1 187 ? 6.314 -6.163 -11.986 1.00 81.44 187 GLY A N 1
ATOM 1554 C CA . GLY A 1 187 ? 6.521 -6.082 -10.541 1.00 81.44 187 GLY A CA 1
ATOM 1555 C C . GLY A 1 187 ? 5.295 -5.628 -9.738 1.00 81.44 187 GLY A C 1
ATOM 1556 O O . GLY A 1 187 ? 5.366 -5.631 -8.504 1.00 81.44 187 GLY A O 1
ATOM 1557 N N . ILE A 1 188 ? 4.173 -5.302 -10.390 1.00 81.06 188 ILE A N 1
ATOM 1558 C CA . ILE A 1 188 ? 2.907 -4.971 -9.727 1.00 81.06 188 ILE A CA 1
ATOM 1559 C C . ILE A 1 188 ? 1.983 -6.199 -9.707 1.00 81.06 188 ILE A C 1
ATOM 1561 O O . ILE A 1 188 ? 1.430 -6.615 -10.717 1.00 81.06 188 ILE A O 1
ATOM 1565 N N . GLY A 1 189 ? 1.803 -6.786 -8.522 1.00 82.44 189 GLY A N 1
ATOM 1566 C CA . GLY A 1 189 ? 0.795 -7.829 -8.269 1.00 82.44 189 GLY A CA 1
ATOM 1567 C C . GLY A 1 189 ? -0.492 -7.264 -7.659 1.00 82.44 189 GLY A C 1
ATOM 1568 O O . GLY A 1 189 ? -0.568 -6.066 -7.397 1.00 82.44 189 GLY A O 1
ATOM 1569 N N . ASP A 1 190 ? -1.468 -8.124 -7.344 1.00 83.75 190 ASP A N 1
ATOM 1570 C CA . ASP A 1 190 ? -2.803 -7.721 -6.847 1.00 83.75 190 ASP A CA 1
ATOM 1571 C C . ASP A 1 190 ? -2.750 -6.741 -5.669 1.00 83.75 190 ASP A C 1
ATOM 1573 O O . ASP A 1 190 ? -3.436 -5.720 -5.665 1.00 83.75 190 ASP A O 1
ATOM 1577 N N . LYS A 1 191 ? -1.862 -7.002 -4.700 1.00 82.50 191 LYS A N 1
ATOM 1578 C CA . LYS A 1 191 ? -1.656 -6.122 -3.543 1.00 82.50 191 LYS A CA 1
ATOM 1579 C C . LYS A 1 191 ? -1.299 -4.694 -3.960 1.00 82.50 191 LYS A C 1
ATOM 1581 O O . LYS A 1 191 ? -1.907 -3.745 -3.481 1.00 82.50 191 LYS A O 1
ATOM 1586 N N . TYR A 1 192 ? -0.285 -4.534 -4.807 1.00 77.06 192 TYR A N 1
ATOM 1587 C CA . TYR A 1 192 ? 0.179 -3.208 -5.219 1.00 77.06 192 TYR A CA 1
ATOM 1588 C C . TYR A 1 192 ? -0.791 -2.567 -6.212 1.00 77.06 192 TYR A C 1
ATOM 1590 O O . TYR A 1 192 ? -1.032 -1.368 -6.123 1.00 77.06 192 TYR A O 1
ATOM 1598 N N . GLY A 1 193 ? -1.399 -3.371 -7.087 1.00 78.62 193 GLY A N 1
ATOM 1599 C CA . GLY A 1 193 ? -2.420 -2.921 -8.023 1.00 78.62 193 GLY A CA 1
ATOM 1600 C C . GLY A 1 193 ? -3.632 -2.314 -7.324 1.00 78.62 193 GLY A C 1
ATOM 1601 O O . GLY A 1 193 ? -4.167 -1.343 -7.831 1.00 78.62 193 GLY A O 1
ATOM 1602 N N . ARG A 1 194 ? -4.028 -2.821 -6.148 1.00 88.31 194 ARG A N 1
ATOM 1603 C CA . ARG A 1 194 ? -5.067 -2.211 -5.300 1.00 88.31 194 ARG A CA 1
ATOM 1604 C C . ARG A 1 194 ? -4.545 -1.020 -4.497 1.00 88.31 194 ARG A C 1
ATOM 1606 O O . ARG A 1 194 ? -5.147 0.048 -4.530 1.00 88.31 194 ARG A O 1
ATOM 1613 N N . ASN A 1 195 ? -3.447 -1.204 -3.759 1.00 78.88 195 ASN A N 1
ATOM 1614 C CA . ASN A 1 195 ? -3.008 -0.219 -2.768 1.00 78.88 195 ASN A CA 1
ATOM 1615 C C . ASN A 1 195 ? -2.645 1.135 -3.391 1.00 78.88 195 ASN A C 1
ATOM 1617 O O . ASN A 1 195 ? -2.888 2.150 -2.757 1.00 78.88 195 ASN A O 1
ATOM 1621 N N . ILE A 1 196 ? -2.134 1.170 -4.628 1.00 79.75 196 ILE A N 1
ATOM 1622 C CA . ILE A 1 196 ? -1.835 2.435 -5.322 1.00 79.75 196 ILE A CA 1
ATOM 1623 C C . ILE A 1 196 ? -3.088 3.314 -5.438 1.00 79.75 196 ILE A C 1
ATOM 1625 O O . ILE A 1 196 ? -3.034 4.498 -5.122 1.00 79.75 196 ILE A O 1
ATOM 1629 N N . TRP A 1 197 ? -4.225 2.733 -5.830 1.00 82.44 197 TRP A N 1
ATOM 1630 C CA . TRP A 1 197 ? -5.489 3.463 -5.946 1.00 82.44 197 TRP A CA 1
ATOM 1631 C C . TRP A 1 197 ? -6.064 3.862 -4.588 1.00 82.44 197 TRP A C 1
ATOM 1633 O O . TRP A 1 197 ? -6.608 4.955 -4.442 1.00 82.44 197 TRP A O 1
ATOM 1643 N N . MET A 1 198 ? -5.900 3.008 -3.575 1.00 83.38 198 MET A N 1
ATOM 1644 C CA . MET A 1 198 ? -6.279 3.356 -2.206 1.00 83.38 198 MET A CA 1
ATOM 1645 C C . MET A 1 198 ? -5.413 4.493 -1.648 1.00 83.38 198 MET A C 1
ATOM 1647 O O . MET A 1 198 ? -5.917 5.322 -0.898 1.00 83.38 198 MET A O 1
ATOM 1651 N N . ASP A 1 199 ? -4.118 4.548 -1.957 1.00 77.81 199 ASP A N 1
ATOM 1652 C CA . ASP A 1 199 ? -3.198 5.571 -1.435 1.00 77.81 199 ASP A CA 1
ATOM 1653 C C . ASP A 1 199 ? -3.493 6.965 -1.999 1.00 77.81 199 ASP A C 1
ATOM 1655 O O . ASP A 1 199 ? -3.294 7.955 -1.300 1.00 77.81 199 ASP A O 1
ATOM 1659 N N . ILE A 1 200 ? -4.032 7.046 -3.218 1.00 77.88 200 ILE A N 1
ATOM 1660 C CA . ILE A 1 200 ? -4.486 8.309 -3.823 1.00 77.88 200 ILE A CA 1
ATOM 1661 C C . ILE A 1 200 ? -5.967 8.617 -3.561 1.00 77.88 200 ILE A C 1
ATOM 1663 O O . ILE A 1 200 ? -6.501 9.552 -4.150 1.00 77.88 200 ILE A O 1
ATOM 1667 N N . TYR A 1 201 ? -6.622 7.830 -2.702 1.00 81.81 201 TYR A N 1
ATOM 1668 C CA . TYR A 1 201 ? -8.037 7.974 -2.352 1.00 81.81 201 TYR A CA 1
ATOM 1669 C C . TYR A 1 201 ? -8.967 8.005 -3.579 1.00 81.81 201 TYR A C 1
ATOM 1671 O O . TYR A 1 201 ? -9.819 8.878 -3.736 1.00 81.81 201 TYR A O 1
ATOM 1679 N N . ASP A 1 202 ? -8.787 7.049 -4.492 1.00 83.75 202 ASP A N 1
ATOM 1680 C CA . ASP A 1 202 ? -9.651 6.930 -5.663 1.00 83.75 202 ASP A CA 1
ATOM 1681 C C . ASP A 1 202 ? -11.059 6.442 -5.279 1.00 83.75 202 ASP A C 1
ATOM 1683 O O . ASP A 1 202 ? -11.213 5.448 -4.568 1.00 83.75 202 ASP A O 1
ATOM 1687 N N . LYS A 1 203 ? -12.093 7.105 -5.813 1.00 88.56 203 LYS A N 1
ATOM 1688 C CA . LYS A 1 203 ? -13.505 6.826 -5.505 1.00 88.56 203 LYS A CA 1
ATOM 1689 C C . LYS A 1 203 ? -13.953 5.390 -5.747 1.00 88.56 203 LYS A C 1
ATOM 1691 O O . LYS A 1 203 ? -14.840 4.906 -5.051 1.00 88.56 203 LYS A O 1
ATOM 1696 N N . ASP A 1 204 ? -13.355 4.700 -6.718 1.00 93.12 204 ASP A N 1
ATOM 1697 C CA . ASP A 1 204 ? -13.734 3.317 -7.008 1.00 93.12 204 ASP A CA 1
ATOM 1698 C C . ASP A 1 204 ? -13.281 2.379 -5.871 1.00 93.12 204 ASP A C 1
ATOM 1700 O O . ASP A 1 204 ? -13.741 1.245 -5.793 1.00 93.12 204 ASP A O 1
ATOM 1704 N N . PHE A 1 205 ? -12.415 2.853 -4.969 1.00 91.25 205 PHE A N 1
ATOM 1705 C CA . PHE A 1 205 ? -11.860 2.116 -3.838 1.00 91.25 205 PHE A CA 1
ATOM 1706 C C . PHE A 1 205 ? -12.357 2.616 -2.472 1.00 91.25 205 PHE A C 1
ATOM 1708 O O . PHE A 1 205 ? -11.830 2.170 -1.455 1.00 91.25 205 PHE A O 1
ATOM 1715 N N . TYR A 1 206 ? -13.373 3.489 -2.418 1.00 91.81 206 TYR A N 1
ATOM 1716 C CA . TYR A 1 206 ? -13.977 3.919 -1.145 1.00 91.81 206 TYR A CA 1
ATOM 1717 C C . TYR A 1 206 ? -14.540 2.735 -0.351 1.00 91.81 206 TYR A C 1
ATOM 1719 O O . TYR A 1 206 ? -14.305 2.626 0.846 1.00 91.81 206 TYR A O 1
ATOM 1727 N N . GLU A 1 207 ? -15.167 1.775 -1.032 1.00 95.12 207 GLU A N 1
ATOM 1728 C CA . GLU A 1 207 ? -15.618 0.516 -0.427 1.00 95.12 207 GLU A CA 1
ATOM 1729 C C . GLU A 1 207 ? -14.571 -0.585 -0.621 1.00 95.12 207 GLU A C 1
ATOM 1731 O O . GLU A 1 207 ? -14.777 -1.564 -1.346 1.00 95.12 207 GLU A O 1
ATOM 1736 N N . SER A 1 208 ? -13.379 -0.380 -0.055 1.00 93.19 208 SER A N 1
ATOM 1737 C CA . SER A 1 208 ? -12.281 -1.356 -0.084 1.00 93.19 208 SER A CA 1
ATOM 1738 C C . SER A 1 208 ? -11.532 -1.421 1.238 1.00 93.19 208 SER A C 1
ATOM 1740 O O . SER A 1 208 ? -11.222 -0.390 1.824 1.00 93.19 208 SER A O 1
ATOM 1742 N N . VAL A 1 209 ? -11.147 -2.632 1.642 1.00 92.56 209 VAL A N 1
ATOM 1743 C CA . VAL A 1 209 ? -10.256 -2.877 2.783 1.00 92.56 209 VAL A CA 1
ATOM 1744 C C . VAL A 1 209 ? -9.094 -3.738 2.311 1.00 92.56 209 VAL A C 1
ATOM 1746 O O . VAL A 1 209 ? -9.273 -4.834 1.774 1.00 92.56 209 VAL A O 1
ATOM 1749 N N . ALA A 1 210 ? -7.864 -3.267 2.509 1.00 91.00 210 ALA A N 1
ATOM 1750 C CA . ALA A 1 210 ? -6.696 -3.997 2.052 1.00 91.00 210 ALA A CA 1
ATOM 1751 C C . ALA A 1 210 ? -6.355 -5.112 3.044 1.00 91.00 210 ALA A C 1
ATOM 1753 O O . ALA A 1 210 ? -5.564 -4.911 3.960 1.00 91.00 210 ALA A O 1
ATOM 1754 N N . VAL A 1 211 ? -6.888 -6.318 2.816 1.00 92.25 211 VAL A N 1
ATOM 1755 C CA . VAL A 1 211 ? -6.516 -7.504 3.609 1.00 92.25 211 VAL A CA 1
ATOM 1756 C C . VAL A 1 211 ? -5.017 -7.821 3.465 1.00 92.25 211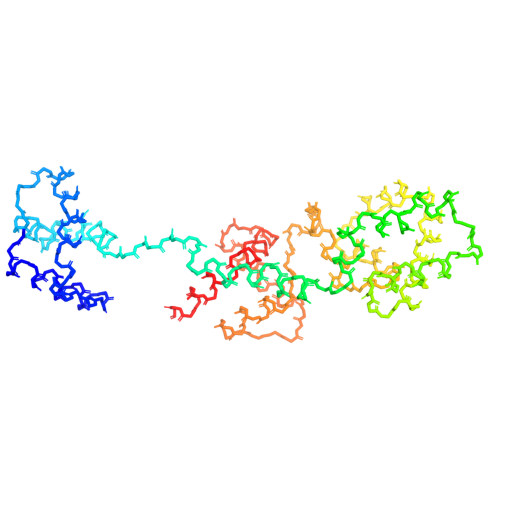 VAL A C 1
ATOM 1758 O O . VAL A 1 211 ? -4.564 -8.487 2.529 1.00 92.25 211 VAL A O 1
ATOM 1761 N N . ASP A 1 212 ? -4.236 -7.294 4.399 1.00 89.19 212 ASP A N 1
ATOM 1762 C CA . ASP A 1 212 ? -2.803 -7.483 4.567 1.00 89.19 212 ASP A CA 1
ATOM 1763 C C . ASP A 1 212 ? -2.509 -8.186 5.905 1.00 89.19 212 ASP A C 1
ATOM 1765 O O . ASP A 1 212 ? -3.414 -8.651 6.594 1.00 89.19 212 ASP A O 1
ATOM 1769 N N . GLU A 1 213 ? -1.235 -8.305 6.281 1.00 89.19 213 GLU A N 1
ATOM 1770 C CA . GLU A 1 213 ? -0.848 -8.978 7.530 1.00 89.19 213 GLU A CA 1
ATOM 1771 C C . GLU A 1 213 ? -1.404 -8.299 8.788 1.00 89.19 213 GLU A C 1
ATOM 1773 O O . GLU A 1 213 ? -1.632 -8.968 9.791 1.00 89.19 213 GLU A O 1
ATOM 1778 N N . ARG A 1 214 ? -1.676 -6.991 8.737 1.00 92.31 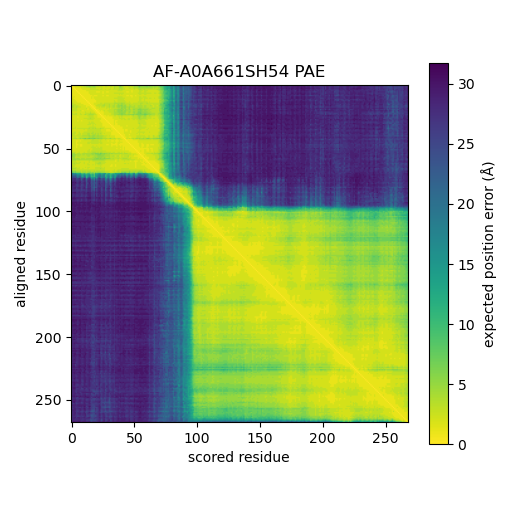214 ARG A N 1
ATOM 1779 C CA . ARG A 1 214 ? -2.299 -6.263 9.844 1.00 92.31 214 ARG A CA 1
ATOM 1780 C C . ARG A 1 214 ? -3.775 -6.647 9.949 1.00 92.31 214 ARG A C 1
ATOM 1782 O O . ARG A 1 214 ? -4.208 -7.041 11.026 1.00 92.31 214 ARG A O 1
ATOM 1789 N N . ILE A 1 215 ? -4.520 -6.617 8.841 1.00 93.12 215 ILE A N 1
ATOM 1790 C CA . ILE A 1 215 ? -5.928 -7.055 8.814 1.00 93.12 215 ILE A CA 1
ATOM 1791 C C . ILE A 1 215 ? -6.070 -8.517 9.258 1.00 93.12 215 ILE A C 1
ATOM 1793 O O . ILE A 1 215 ? -6.947 -8.849 10.055 1.00 93.12 215 ILE A O 1
ATOM 1797 N N . LYS A 1 216 ? -5.160 -9.390 8.813 1.00 93.44 216 LYS A N 1
ATOM 1798 C CA . LYS A 1 216 ? -5.106 -10.786 9.272 1.00 93.44 216 LYS A CA 1
ATOM 1799 C C . LYS A 1 216 ? -4.831 -10.902 10.768 1.00 93.44 216 LYS A C 1
ATOM 1801 O O . LYS A 1 216 ? -5.425 -11.759 11.413 1.00 93.44 216 LYS A O 1
ATOM 1806 N N . LYS A 1 217 ? -3.957 -10.054 11.320 1.00 93.62 217 LYS A N 1
ATOM 1807 C CA . LYS A 1 217 ? -3.684 -10.026 12.759 1.00 93.62 217 LYS A CA 1
ATOM 1808 C C . LYS A 1 217 ? -4.940 -9.662 13.548 1.00 93.62 217 LYS A C 1
ATOM 1810 O O . LYS A 1 217 ? -5.278 -10.397 14.462 1.00 93.62 217 LYS A O 1
ATOM 1815 N N . PHE A 1 218 ? -5.666 -8.613 13.157 1.00 91.06 218 PHE A N 1
ATOM 1816 C CA . PHE A 1 218 ? -6.932 -8.269 13.815 1.00 91.06 218 PHE A CA 1
ATOM 1817 C C . PHE A 1 218 ? -7.952 -9.405 13.736 1.00 91.06 218 PHE A C 1
ATOM 1819 O O . PHE A 1 218 ? -8.566 -9.736 14.739 1.00 91.06 218 PHE A O 1
ATOM 1826 N N . SER A 1 219 ? -8.091 -10.053 12.575 1.00 92.56 219 SER A N 1
ATOM 1827 C CA . SER A 1 219 ? -9.002 -11.195 12.431 1.00 92.56 219 SER A CA 1
ATOM 1828 C C . SER A 1 219 ? -8.640 -12.354 13.347 1.00 92.56 219 SER A C 1
ATOM 1830 O O . SER A 1 219 ? -9.528 -12.976 13.914 1.00 92.56 219 SER A O 1
ATOM 1832 N N . LYS A 1 220 ? -7.343 -12.612 13.523 1.00 93.12 220 LYS A N 1
ATOM 1833 C CA . LYS A 1 220 ? -6.867 -13.630 14.453 1.00 93.12 220 LYS A CA 1
ATOM 1834 C C . LYS A 1 220 ? -7.229 -13.293 15.903 1.00 93.12 220 LYS A C 1
ATOM 1836 O O . LYS A 1 220 ? -7.687 -14.183 16.602 1.00 93.12 220 LYS A O 1
ATOM 1841 N N . GLU A 1 221 ? -7.029 -12.049 16.343 1.00 91.12 221 GLU A N 1
ATOM 1842 C CA . GLU A 1 221 ? -7.398 -11.643 17.713 1.00 91.12 221 GLU A CA 1
ATOM 1843 C C . GLU A 1 221 ? -8.922 -11.635 17.928 1.00 91.12 221 GLU A C 1
ATOM 1845 O O . GLU A 1 221 ? -9.392 -11.884 19.028 1.00 91.12 221 GLU A O 1
ATOM 1850 N N . LEU A 1 222 ? -9.705 -11.404 16.870 1.00 89.75 222 LEU A N 1
ATOM 1851 C CA . LEU A 1 222 ? -11.170 -11.508 16.886 1.00 89.75 222 LEU A CA 1
ATOM 1852 C C . LEU A 1 222 ? -11.691 -12.955 16.783 1.00 89.75 222 LEU A C 1
ATOM 1854 O O . LEU A 1 222 ? -12.901 -13.149 16.687 1.00 89.75 222 LEU A O 1
ATOM 1858 N N . ASP A 1 223 ? -10.802 -13.951 16.735 1.00 91.94 223 ASP A N 1
ATOM 1859 C CA . ASP A 1 223 ? -11.119 -15.370 16.523 1.00 91.94 223 ASP A CA 1
ATOM 1860 C C . ASP A 1 223 ? -11.992 -15.638 15.275 1.00 91.94 223 ASP A C 1
ATOM 1862 O O . ASP A 1 223 ? -12.866 -16.505 15.247 1.00 91.94 223 ASP A O 1
ATOM 1866 N N . VAL A 1 224 ? -11.752 -14.884 14.195 1.00 90.56 224 VAL A N 1
ATOM 1867 C CA . VAL A 1 224 ? -12.406 -15.078 12.891 1.00 90.56 224 VAL A CA 1
ATOM 1868 C C . VAL A 1 224 ? -11.399 -15.498 11.824 1.00 90.56 224 VAL A C 1
ATOM 1870 O O . VAL A 1 224 ? -10.265 -15.016 11.760 1.00 90.56 224 VAL A O 1
ATOM 1873 N N . SER A 1 225 ? -11.818 -16.394 10.931 1.00 91.44 225 SER A N 1
ATOM 1874 C CA . SER A 1 225 ? -10.973 -16.899 9.848 1.00 91.44 225 SER A CA 1
ATOM 1875 C C . SER A 1 225 ? -11.727 -16.979 8.524 1.00 91.44 225 SER A C 1
ATOM 1877 O O . SER A 1 225 ? -12.935 -17.206 8.485 1.00 91.44 225 SER A O 1
ATOM 1879 N N . PHE A 1 226 ? -10.996 -16.784 7.425 1.00 92.94 226 PHE A N 1
ATOM 1880 C CA . PHE A 1 226 ? -11.555 -16.707 6.077 1.00 92.94 226 PHE A CA 1
ATOM 18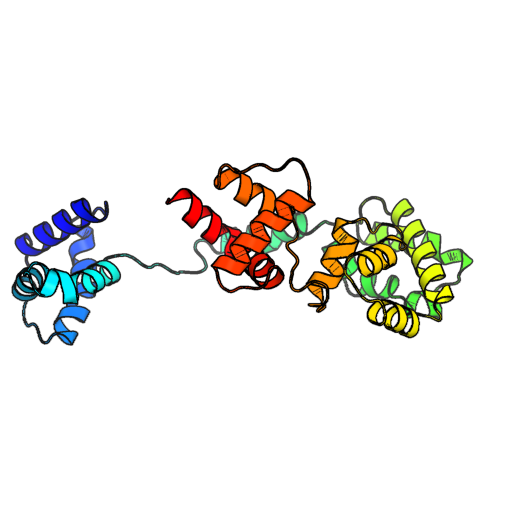81 C C . PHE A 1 226 ? -10.690 -17.513 5.108 1.00 92.94 226 PHE A C 1
ATOM 1883 O O . PHE A 1 226 ? -9.462 -17.431 5.142 1.00 92.94 226 PHE A O 1
ATOM 1890 N N . SER A 1 227 ? -11.330 -18.287 4.230 1.00 88.25 227 SER A N 1
ATOM 1891 C CA . SER A 1 227 ? -10.637 -19.097 3.216 1.00 88.25 227 SER A CA 1
ATOM 1892 C C . SER A 1 227 ? -10.382 -18.335 1.913 1.00 88.25 227 SER A C 1
ATOM 1894 O O . SER A 1 227 ? -9.454 -18.668 1.175 1.00 88.25 227 SER A O 1
ATOM 1896 N N . LYS A 1 228 ? -11.182 -17.300 1.631 1.00 91.94 228 LYS A N 1
ATOM 1897 C CA . LYS A 1 228 ? -11.072 -16.461 0.436 1.00 91.94 228 LYS A CA 1
ATOM 1898 C C . LYS A 1 228 ? -10.830 -15.009 0.812 1.00 91.94 228 LYS A C 1
ATOM 1900 O O . LYS A 1 228 ? -11.320 -14.523 1.827 1.00 91.94 228 LYS A O 1
ATOM 1905 N N . TYR A 1 229 ? -10.104 -14.319 -0.065 1.00 90.44 229 TYR A N 1
ATOM 1906 C CA . TYR A 1 229 ? -9.826 -12.892 0.066 1.00 90.44 229 TYR A CA 1
ATOM 1907 C C . TYR A 1 229 ? -11.117 -12.065 0.140 1.00 90.44 229 TYR A C 1
ATOM 1909 O O . TYR A 1 229 ? -11.253 -11.233 1.031 1.00 90.44 229 TYR A O 1
ATOM 1917 N N . ASP A 1 230 ? -12.064 -12.328 -0.762 1.00 90.44 230 ASP A N 1
ATOM 1918 C CA . ASP A 1 230 ? -13.292 -11.534 -0.884 1.00 90.44 230 ASP A CA 1
ATOM 1919 C C . ASP A 1 230 ? -14.189 -11.671 0.350 1.00 90.44 230 ASP A C 1
ATOM 1921 O O . ASP A 1 230 ? -14.762 -10.685 0.802 1.00 90.44 230 ASP A O 1
ATOM 1925 N N . ASP A 1 231 ? -14.256 -12.867 0.944 1.00 93.69 231 ASP A N 1
ATOM 1926 C CA . ASP A 1 231 ? -15.008 -13.100 2.183 1.00 93.69 231 ASP A CA 1
ATOM 1927 C C . ASP A 1 231 ? -14.375 -12.339 3.361 1.00 93.69 231 ASP A C 1
ATOM 1929 O O . ASP A 1 231 ? -15.077 -11.764 4.193 1.00 93.69 231 ASP A O 1
ATOM 1933 N N . HIS A 1 232 ? -13.039 -12.284 3.398 1.00 95.12 232 HIS A N 1
ATOM 1934 C CA . HIS A 1 232 ? -12.286 -11.544 4.411 1.00 95.12 232 HIS A CA 1
ATOM 1935 C C . HIS A 1 232 ? -12.479 -10.032 4.263 1.00 95.12 232 HIS A C 1
ATOM 1937 O O . HIS A 1 232 ? -12.746 -9.346 5.246 1.00 95.12 232 HIS A O 1
ATOM 1943 N N . GLU A 1 233 ? -12.381 -9.500 3.043 1.00 94.69 233 GLU A N 1
ATOM 1944 C CA . GLU A 1 233 ? -12.637 -8.080 2.777 1.00 94.69 233 GLU A CA 1
ATOM 1945 C C . GLU A 1 233 ? -14.091 -7.721 3.118 1.00 94.69 233 GLU A C 1
ATOM 1947 O O . GLU A 1 233 ? -14.334 -6.733 3.812 1.00 94.69 233 GLU A O 1
ATOM 1952 N N . LYS A 1 234 ? -15.053 -8.558 2.710 1.00 94.44 234 LYS A N 1
ATOM 1953 C CA . LYS A 1 234 ? -16.483 -8.347 2.958 1.00 94.44 234 LYS A CA 1
ATOM 1954 C C . LYS A 1 234 ? -16.812 -8.235 4.446 1.00 94.44 234 LYS A C 1
ATOM 1956 O O . LYS A 1 234 ? -17.574 -7.349 4.816 1.00 94.44 234 LYS A O 1
ATOM 1961 N N . PHE A 1 235 ? -16.213 -9.070 5.295 1.00 96.06 235 PHE A N 1
ATOM 1962 C CA . PHE A 1 235 ? -16.394 -8.977 6.746 1.00 96.06 235 PHE A CA 1
ATOM 1963 C C . PHE A 1 235 ? -16.051 -7.580 7.285 1.00 96.06 235 PHE A C 1
ATOM 1965 O O . PHE A 1 235 ? -16.816 -7.000 8.055 1.00 96.06 235 PHE A O 1
ATOM 1972 N N . TYR A 1 236 ? -14.926 -7.006 6.852 1.00 93.94 236 TYR A N 1
ATOM 1973 C CA . TYR A 1 236 ? -14.534 -5.667 7.291 1.00 93.94 236 TYR A CA 1
ATOM 1974 C C . TYR A 1 236 ? -15.379 -4.561 6.659 1.00 93.94 236 TYR A C 1
ATOM 1976 O O . TYR A 1 236 ? -15.623 -3.554 7.313 1.00 93.94 236 TYR A O 1
ATOM 1984 N N . LEU A 1 237 ? -15.885 -4.743 5.438 1.00 91.69 237 LEU A N 1
ATOM 1985 C CA . LEU A 1 237 ? -16.854 -3.807 4.857 1.00 91.69 237 LEU A CA 1
ATOM 1986 C C . LEU A 1 237 ? -18.171 -3.789 5.649 1.00 91.69 237 LEU A C 1
ATOM 1988 O O . LEU A 1 237 ? -18.722 -2.723 5.911 1.00 91.69 237 LEU A O 1
ATOM 1992 N N . GLU A 1 238 ? -18.652 -4.948 6.100 1.00 89.75 238 GLU A N 1
ATOM 1993 C CA . GLU A 1 238 ? -19.826 -5.027 6.977 1.00 89.75 238 GLU A CA 1
ATOM 1994 C C . GLU A 1 238 ? -19.566 -4.365 8.342 1.00 89.75 238 GLU A C 1
ATOM 1996 O O . GLU A 1 238 ? -20.448 -3.689 8.880 1.00 89.75 238 GLU A O 1
ATOM 2001 N N . LEU A 1 239 ? -18.352 -4.508 8.890 1.00 87.38 239 LEU A N 1
ATOM 2002 C CA . LEU A 1 239 ? -17.934 -3.813 10.110 1.00 87.38 239 LEU A CA 1
ATOM 2003 C C . LEU A 1 239 ? -17.903 -2.290 9.915 1.00 87.38 239 LEU A C 1
ATOM 2005 O O . LEU A 1 239 ? -18.409 -1.561 10.769 1.00 87.38 239 LEU A O 1
ATOM 2009 N N . ALA A 1 240 ? -17.367 -1.817 8.786 1.00 81.50 240 ALA A N 1
ATOM 2010 C CA . ALA A 1 240 ? -17.346 -0.400 8.433 1.00 81.50 240 ALA A CA 1
ATOM 2011 C C . ALA A 1 240 ? -18.772 0.166 8.379 1.00 81.50 240 ALA A C 1
ATOM 2013 O O . ALA A 1 240 ? -19.068 1.159 9.042 1.00 81.50 240 ALA A O 1
ATOM 2014 N N . GLY A 1 241 ? -19.691 -0.541 7.710 1.00 77.19 241 GLY A N 1
ATOM 2015 C CA . GLY A 1 241 ? -21.099 -0.148 7.630 1.00 77.19 241 GLY A CA 1
ATOM 2016 C C . GLY A 1 241 ? -21.779 -0.031 8.999 1.00 77.19 241 GLY A C 1
ATOM 2017 O O . GLY A 1 241 ? -22.495 0.937 9.247 1.00 77.19 241 GLY A O 1
ATOM 2018 N N . LYS A 1 242 ? -21.513 -0.958 9.931 1.00 83.06 242 LYS A N 1
ATOM 2019 C CA . LYS A 1 242 ? -22.030 -0.880 11.315 1.00 83.06 242 LYS A CA 1
ATOM 2020 C C . LYS A 1 242 ? -21.476 0.312 12.096 1.00 83.06 242 LYS A C 1
ATOM 2022 O O . LYS A 1 242 ? -22.166 0.834 12.967 1.00 83.06 242 LYS A O 1
ATOM 2027 N N . ALA A 1 243 ? -20.253 0.731 11.788 1.00 78.62 243 ALA A N 1
ATOM 2028 C CA . ALA A 1 243 ? -19.611 1.903 12.373 1.00 78.62 243 ALA A CA 1
ATOM 2029 C C . ALA A 1 243 ? -19.951 3.215 11.637 1.00 78.62 243 ALA A C 1
ATOM 2031 O O . ALA A 1 243 ? -19.437 4.264 12.018 1.00 78.62 243 ALA A O 1
ATOM 2032 N N . ASN A 1 244 ? -20.814 3.171 10.611 1.00 84.69 244 ASN A N 1
ATOM 2033 C CA . ASN A 1 244 ? -21.121 4.301 9.731 1.00 84.69 244 ASN A CA 1
ATOM 2034 C C . ASN A 1 244 ? -19.860 4.903 9.074 1.00 84.69 244 ASN A C 1
ATOM 2036 O O . ASN A 1 244 ? -19.689 6.120 9.022 1.00 84.69 244 ASN A O 1
ATOM 2040 N N . LEU A 1 245 ? -18.977 4.022 8.600 1.00 80.38 245 LEU A N 1
ATOM 2041 C CA . LEU A 1 245 ? -17.741 4.333 7.884 1.00 80.38 245 LEU A CA 1
ATOM 2042 C C . LEU A 1 245 ? -17.753 3.677 6.501 1.00 80.38 245 LEU A C 1
ATOM 2044 O O . LEU A 1 245 ? -18.340 2.609 6.315 1.00 80.38 245 LEU A O 1
ATOM 2048 N N . GLN A 1 246 ? -17.032 4.270 5.555 1.00 89.56 246 GLN A N 1
ATOM 2049 C CA . GLN A 1 246 ? -16.647 3.600 4.314 1.00 89.56 246 GLN A CA 1
ATOM 2050 C C . GLN A 1 246 ? -15.544 2.569 4.579 1.00 89.56 246 GLN A C 1
ATOM 2052 O O . GLN A 1 246 ? -14.742 2.708 5.511 1.00 89.56 246 GLN A O 1
ATOM 2057 N N . GLY A 1 247 ? -15.439 1.555 3.714 1.00 89.19 247 GLY A N 1
ATOM 2058 C CA . GLY A 1 247 ? -14.374 0.549 3.809 1.00 89.19 247 GLY A CA 1
ATOM 2059 C C . GLY A 1 247 ? -12.963 1.146 3.897 1.00 89.19 247 GLY A C 1
ATOM 2060 O O . GLY A 1 247 ? -12.164 0.748 4.744 1.00 89.19 247 GLY A O 1
ATOM 2061 N N . TRP A 1 248 ? -12.670 2.147 3.068 1.00 91.38 248 TRP A N 1
ATOM 2062 C CA . TRP A 1 248 ? -11.369 2.810 3.045 1.00 91.38 248 TRP A CA 1
ATOM 2063 C C . TRP A 1 248 ? -11.073 3.550 4.351 1.00 91.38 248 TRP A C 1
ATOM 2065 O O . TRP A 1 248 ? -9.948 3.497 4.846 1.00 91.38 248 TRP A O 1
ATOM 2075 N N . GLU A 1 249 ? -12.070 4.221 4.932 1.00 80.31 249 GLU A N 1
ATOM 2076 C CA . GLU A 1 249 ? -11.916 4.950 6.196 1.00 80.31 249 GLU A CA 1
ATOM 2077 C C . GLU A 1 249 ? -11.577 3.987 7.331 1.00 80.31 249 GLU A C 1
ATOM 2079 O O . GLU A 1 249 ? -10.636 4.231 8.091 1.00 80.31 249 GLU A O 1
ATOM 2084 N N . LEU A 1 250 ? -12.278 2.850 7.389 1.00 88.00 250 LEU A N 1
ATOM 2085 C CA . LEU A 1 250 ? -11.957 1.782 8.327 1.00 88.00 250 LEU A CA 1
ATOM 2086 C C . LEU A 1 250 ? -10.530 1.258 8.102 1.00 88.00 250 LEU A C 1
ATOM 2088 O O . LEU A 1 250 ? -9.767 1.150 9.062 1.00 88.00 250 LEU A O 1
ATOM 2092 N N . ASP A 1 251 ? -10.130 0.988 6.854 1.00 90.38 251 ASP A N 1
ATOM 2093 C CA . ASP A 1 251 ? -8.768 0.543 6.538 1.00 90.38 251 ASP A CA 1
ATOM 2094 C C . ASP A 1 251 ? -7.712 1.542 7.036 1.00 90.38 251 ASP A C 1
ATOM 2096 O O . ASP A 1 251 ? -6.723 1.128 7.648 1.00 90.38 251 ASP A O 1
ATOM 2100 N N . ARG A 1 252 ? -7.915 2.852 6.847 1.00 86.31 252 ARG A N 1
ATOM 2101 C CA . ARG A 1 252 ? -6.963 3.875 7.311 1.00 86.31 252 ARG A CA 1
ATOM 2102 C C . ARG A 1 252 ? -6.948 4.036 8.821 1.00 86.31 252 ARG A C 1
ATOM 2104 O O . ARG A 1 252 ? -5.858 4.116 9.388 1.00 86.31 252 ARG A O 1
ATOM 2111 N N . LEU A 1 253 ? -8.099 4.003 9.488 1.00 82.75 253 LEU A N 1
ATOM 2112 C CA . LEU A 1 253 ? -8.158 3.989 10.953 1.00 82.75 253 LEU A CA 1
ATOM 2113 C C . LEU A 1 253 ? -7.390 2.791 11.508 1.00 82.75 253 LEU A C 1
ATOM 2115 O O . LEU A 1 253 ? -6.495 2.943 12.335 1.00 82.75 253 LEU A O 1
ATOM 2119 N N . MET A 1 254 ? -7.649 1.608 10.960 1.00 85.25 254 MET A N 1
ATOM 2120 C CA . MET A 1 254 ? -6.953 0.389 11.344 1.00 85.25 254 MET A CA 1
ATOM 2121 C C . MET A 1 254 ? -5.449 0.462 11.070 1.00 85.25 254 MET A C 1
ATOM 2123 O O . MET A 1 254 ? -4.672 -0.198 11.753 1.00 85.25 254 MET A O 1
ATOM 2127 N N . TYR A 1 255 ? -5.013 1.224 10.063 1.00 82.44 255 TYR A N 1
ATOM 2128 C CA . TYR A 1 255 ? -3.598 1.391 9.713 1.00 82.44 255 TYR A CA 1
ATOM 2129 C C . TYR A 1 255 ? -2.884 2.307 10.705 1.00 82.44 255 TYR A C 1
ATOM 2131 O O . TYR A 1 255 ? -1.767 2.007 11.119 1.00 82.44 255 TYR A O 1
ATOM 2139 N N . HIS A 1 256 ? -3.527 3.410 11.084 1.00 81.69 256 HIS A N 1
ATOM 2140 C CA . HIS A 1 256 ? -2.942 4.420 11.960 1.00 81.69 256 HIS A CA 1
ATOM 2141 C C . HIS A 1 256 ? -3.033 4.065 13.446 1.00 81.69 256 HIS A C 1
ATOM 2143 O O . HIS A 1 256 ? -2.114 4.401 14.184 1.00 81.69 256 HIS A O 1
ATOM 2149 N N . PHE A 1 257 ? -4.079 3.344 13.855 1.00 86.50 257 PHE A N 1
ATOM 2150 C CA . PHE A 1 257 ? -4.371 3.011 15.254 1.00 86.50 257 PHE A CA 1
ATOM 2151 C C . PHE A 1 257 ? -4.268 1.504 15.522 1.00 86.50 257 PHE A C 1
ATOM 2153 O O . PHE A 1 257 ? -5.074 0.916 16.244 1.00 86.50 257 PHE A O 1
ATOM 2160 N N . SER A 1 258 ? -3.315 0.827 14.867 1.00 85.31 258 SER A N 1
ATOM 2161 C CA . SER A 1 258 ? -3.237 -0.634 14.944 1.00 85.31 258 SER A CA 1
ATOM 2162 C C . SER A 1 258 ? -3.003 -1.162 16.356 1.00 85.31 258 SER A C 1
ATOM 2164 O O . SER A 1 258 ? -3.501 -2.235 16.684 1.00 85.31 258 SER A O 1
ATOM 2166 N N . THR A 1 259 ? -2.231 -0.450 17.173 1.00 86.44 259 THR A N 1
ATOM 2167 C CA . THR A 1 259 ? -1.907 -0.888 18.534 1.00 86.44 259 THR A CA 1
ATOM 2168 C C . THR A 1 259 ? -3.125 -0.752 19.435 1.00 86.44 259 THR A C 1
ATOM 2170 O O . THR A 1 259 ? -3.525 -1.718 20.073 1.00 86.44 259 THR A O 1
ATOM 2173 N N . GLU A 1 260 ? -3.763 0.411 19.398 1.00 88.06 260 GLU A N 1
ATOM 2174 C CA . GLU A 1 260 ? -4.928 0.774 20.198 1.00 88.06 260 GLU A CA 1
ATOM 2175 C C . GLU A 1 260 ? -6.107 -0.157 19.910 1.00 88.06 260 GLU A C 1
ATOM 2177 O O . GLU A 1 260 ? -6.793 -0.609 20.823 1.00 88.06 260 GLU A O 1
ATOM 2182 N N . ILE A 1 261 ? -6.3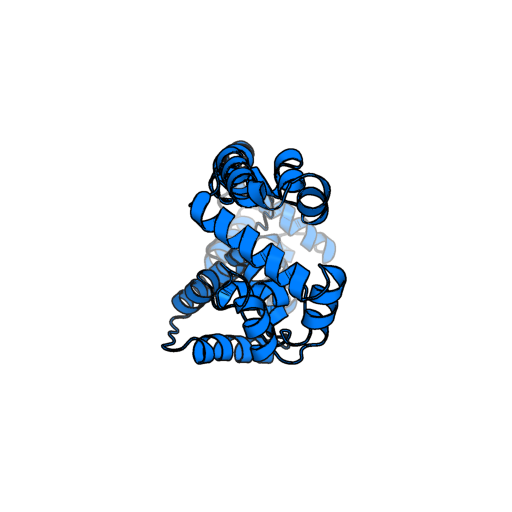13 -0.505 18.638 1.00 81.00 261 ILE A N 1
ATOM 2183 C CA . ILE A 1 261 ? -7.368 -1.440 18.240 1.00 81.00 261 ILE A CA 1
ATOM 2184 C C . ILE A 1 261 ? -7.078 -2.852 18.762 1.00 81.00 261 ILE A C 1
ATOM 2186 O O . ILE A 1 261 ? -7.988 -3.510 19.256 1.00 81.00 261 ILE A O 1
ATOM 2190 N N . LEU A 1 262 ? -5.829 -3.329 18.690 1.00 84.00 262 LEU A N 1
ATOM 2191 C CA . LEU A 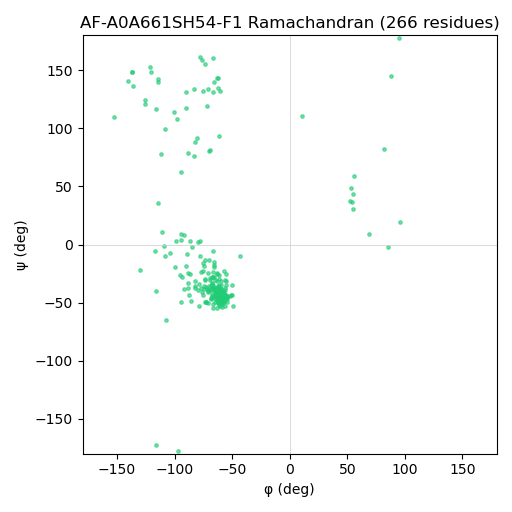1 262 ? -5.472 -4.645 19.239 1.00 84.00 262 LEU A CA 1
ATOM 2192 C C . LEU A 1 262 ? -5.621 -4.687 20.762 1.00 84.00 262 LEU A C 1
ATOM 2194 O O . LEU A 1 262 ? -6.076 -5.690 21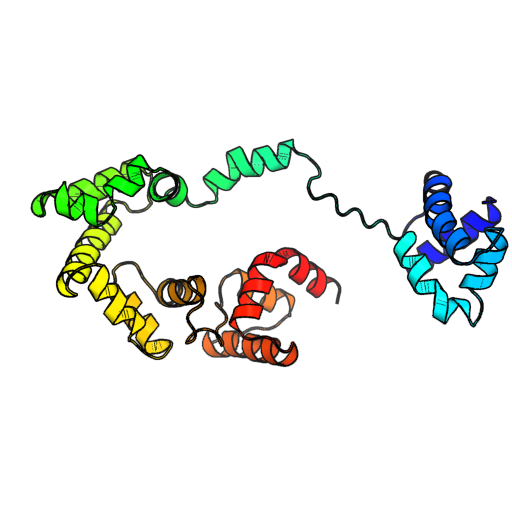.303 1.00 84.00 262 LEU A O 1
ATOM 2198 N N . GLU A 1 263 ? -5.231 -3.619 21.453 1.00 87.38 263 GLU A N 1
ATOM 2199 C CA . GLU A 1 263 ? -5.406 -3.499 22.901 1.00 87.38 263 GLU A CA 1
ATOM 2200 C C . GLU A 1 263 ? -6.888 -3.512 23.284 1.00 87.38 263 GLU A C 1
ATOM 2202 O O . GLU A 1 263 ? -7.265 -4.226 24.210 1.00 87.38 263 GLU A O 1
ATOM 2207 N N . ALA A 1 264 ? -7.736 -2.803 22.534 1.00 82.00 264 ALA A N 1
ATOM 2208 C CA . ALA A 1 264 ? -9.179 -2.799 22.750 1.00 82.00 264 ALA A CA 1
ATOM 2209 C C . ALA A 1 264 ? -9.819 -4.179 22.518 1.00 82.00 264 ALA A C 1
ATOM 2211 O O . ALA A 1 264 ? -10.662 -4.589 23.312 1.00 82.00 264 ALA A O 1
ATOM 2212 N N . ILE A 1 265 ? -9.400 -4.908 21.472 1.00 81.44 265 ILE A N 1
ATOM 2213 C CA . ILE A 1 265 ? -9.879 -6.276 21.201 1.00 81.44 265 ILE A CA 1
ATOM 2214 C C . ILE A 1 265 ? -9.522 -7.212 22.362 1.00 81.44 265 ILE A C 1
ATOM 2216 O O . ILE A 1 265 ? -10.379 -7.946 22.830 1.00 81.44 265 ILE A O 1
ATOM 2220 N N . ASN A 1 266 ? -8.285 -7.148 22.860 1.00 78.06 266 ASN A N 1
ATOM 2221 C CA . ASN A 1 266 ? -7.810 -8.018 23.943 1.00 78.06 266 ASN A CA 1
ATOM 2222 C C . ASN A 1 266 ? -8.375 -7.670 25.329 1.00 78.06 266 ASN A C 1
ATOM 2224 O O . ASN A 1 266 ? -8.187 -8.433 26.276 1.00 78.06 266 ASN A O 1
ATOM 2228 N N . ALA A 1 267 ? -8.992 -6.497 25.474 1.00 78.75 267 ALA A N 1
ATOM 2229 C CA . ALA A 1 267 ? -9.642 -6.065 26.707 1.00 78.75 267 ALA A CA 1
ATOM 2230 C C . ALA A 1 267 ? -11.121 -6.492 26.791 1.00 78.75 267 ALA A C 1
ATOM 2232 O O . ALA A 1 267 ? -11.736 -6.294 27.841 1.00 78.75 267 ALA A O 1
ATOM 2233 N N . CYS A 1 268 ? -11.679 -7.030 25.702 1.00 64.06 268 CYS A N 1
ATOM 2234 C CA . CYS A 1 268 ? -13.039 -7.567 25.606 1.00 64.06 268 CYS A CA 1
ATOM 2235 C C . CYS A 1 268 ? -13.048 -9.085 25.826 1.00 64.06 268 CYS A C 1
ATOM 2237 O O . CYS A 1 268 ? -14.048 -9.569 26.401 1.00 64.06 268 CYS A O 1
#

Foldseek 3Di:
DDPVLLVVVQVVCCVPPVDHDPPVCSVVLCVLVVVVCVVVVNDDSVVVVVQCPDPNNVPVPVVVSNVSVDPPPPDVDDDVPVVCCCVVPNCCVVVALQCCLAVVDVVLVLQLDLVCCVPPPDLVCQLVSQLVSSVSSVHPPRNLVSVLSSVQSVVCVVLVHDVSLVVVLLVDDALVVQLVSQVVRPPRDSLNSRVVCLVVPPPNCQQWARPDPLLVVLCVLVVHDDPDPVVSGVVQSVVCVVVVGTSSVSNVCCVVCVPVSSVVSVVD

Mean predicted aligned error: 15.31 Å

Secondary structure (DSSP, 8-state):
--HHHHHHHHHHHHHHH-----GGGHHHHHHHHHHHHHHTT---HHHHHHHHTSTTHHHHTHHHHHHHHS-----S-S-HHHHHIIIIIIHHHHTTTTHHHHTS-HHHHHHHSHHHHHHHS-GGGHHHHHHHHHHHTT-SSHHHHHHHHHHHHHHHHHTTSHHHHHHHHHH--SHHHHHHHHHTSTT--HHHHHHHHHHTT-GGGTT-----HHHHHHHHHTT---SSHHHHHHHHHHHHHHTT--HHHHHHHHHHSHHHHHHHHHT-